Protein AF-A0A523VY17-F1 (afdb_monomer_lite)

pLDDT: mean 82.98, std 15.67, range [46.53, 98.56]

Structure (mmCIF, N/CA/C/O backbone):
data_AF-A0A523VY17-F1
#
_entry.id   AF-A0A523VY17-F1
#
loop_
_atom_site.group_PDB
_atom_site.id
_atom_site.type_symbol
_atom_site.label_atom_id
_atom_site.label_alt_id
_atom_site.label_comp_id
_atom_site.label_asym_id
_atom_site.label_entity_id
_atom_site.label_seq_id
_atom_site.pdbx_PDB_ins_code
_atom_site.Cartn_x
_atom_site.Cartn_y
_atom_site.Cartn_z
_atom_site.occupancy
_atom_site.B_iso_or_equiv
_atom_site.auth_seq_id
_atom_site.auth_comp_id
_atom_site.auth_asym_id
_atom_site.auth_atom_id
_atom_site.pdbx_PDB_model_num
ATOM 1 N N . MET A 1 1 ? 14.837 -5.534 -21.941 1.00 75.62 1 MET A N 1
ATOM 2 C CA . MET A 1 1 ? 15.294 -6.181 -20.689 1.00 75.62 1 MET A CA 1
ATOM 3 C C . MET A 1 1 ? 14.144 -6.030 -19.732 1.00 75.62 1 MET A C 1
ATOM 5 O O . MET A 1 1 ? 13.744 -4.901 -19.468 1.00 75.62 1 MET A O 1
ATOM 9 N N . ILE A 1 2 ? 13.601 -7.149 -19.264 1.00 81.69 2 ILE A N 1
ATOM 10 C CA . ILE A 1 2 ? 12.468 -7.122 -18.347 1.00 81.69 2 ILE A CA 1
ATOM 11 C C . ILE A 1 2 ? 12.985 -6.763 -16.959 1.00 81.69 2 ILE A C 1
ATOM 13 O O . ILE A 1 2 ? 13.920 -7.391 -16.462 1.00 81.69 2 ILE A O 1
ATOM 17 N N . THR A 1 3 ? 12.397 -5.736 -16.360 1.00 88.44 3 THR A N 1
ATOM 18 C CA . THR A 1 3 ? 12.684 -5.322 -14.990 1.00 88.44 3 THR A CA 1
ATOM 19 C C . THR A 1 3 ? 11.432 -5.536 -14.159 1.00 88.44 3 THR A C 1
ATOM 21 O O . THR A 1 3 ? 10.401 -4.919 -14.417 1.00 88.44 3 THR A O 1
ATOM 24 N N . SER A 1 4 ? 11.539 -6.401 -13.156 1.00 93.94 4 SER A N 1
ATOM 25 C CA . SER A 1 4 ? 10.504 -6.584 -12.144 1.00 93.94 4 SER A CA 1
ATOM 26 C C . SER A 1 4 ? 10.841 -5.764 -10.914 1.00 93.94 4 SER A C 1
ATOM 28 O O . SER A 1 4 ? 11.999 -5.730 -10.486 1.00 93.94 4 SER A O 1
ATOM 30 N N . LYS A 1 5 ? 9.830 -5.109 -10.356 1.00 96.31 5 LYS A N 1
ATOM 31 C CA . LYS A 1 5 ? 9.942 -4.359 -9.115 1.00 96.31 5 LYS A CA 1
ATOM 32 C C . LYS A 1 5 ? 8.781 -4.700 -8.199 1.00 96.31 5 LYS A C 1
ATOM 34 O O . LYS A 1 5 ? 7.674 -4.966 -8.672 1.00 96.31 5 LYS A O 1
ATOM 39 N N . VAL A 1 6 ? 9.059 -4.670 -6.903 1.00 97.56 6 VAL A N 1
ATOM 40 C CA . VAL A 1 6 ? 8.054 -4.813 -5.853 1.00 97.56 6 VAL A CA 1
ATOM 41 C C . VAL A 1 6 ? 8.147 -3.603 -4.935 1.00 97.56 6 VAL A C 1
ATOM 43 O O . VAL A 1 6 ? 9.245 -3.193 -4.561 1.00 97.56 6 VAL A O 1
ATOM 46 N N . GLY A 1 7 ? 7.005 -3.017 -4.598 1.00 98.12 7 GLY A N 1
ATOM 47 C CA . GLY A 1 7 ? 6.876 -1.985 -3.570 1.00 98.12 7 GLY A CA 1
ATOM 48 C C . GLY A 1 7 ? 6.061 -2.499 -2.389 1.00 98.12 7 GLY A C 1
ATOM 49 O O . GLY A 1 7 ? 5.251 -3.415 -2.539 1.00 98.12 7 GLY A O 1
ATOM 50 N N . LEU A 1 8 ? 6.280 -1.904 -1.221 1.00 98.25 8 LEU A N 1
ATOM 51 C CA . LEU A 1 8 ? 5.503 -2.166 -0.014 1.00 98.25 8 LEU A CA 1
ATOM 52 C C . LEU A 1 8 ? 4.931 -0.855 0.506 1.00 98.25 8 LEU A C 1
ATOM 54 O O . LEU A 1 8 ? 5.638 0.156 0.574 1.00 98.25 8 LEU A O 1
ATOM 58 N N . GLU A 1 9 ? 3.685 -0.915 0.943 1.00 97.56 9 GLU A N 1
ATOM 59 C CA . GLU A 1 9 ? 3.006 0.185 1.602 1.00 97.56 9 GLU A CA 1
ATOM 60 C C . GLU A 1 9 ? 2.180 -0.348 2.765 1.00 97.56 9 GLU A C 1
ATOM 62 O O . GLU A 1 9 ? 1.477 -1.340 2.617 1.00 97.56 9 GLU A O 1
ATOM 67 N N . ALA A 1 10 ? 2.276 0.287 3.930 1.00 97.44 10 ALA A N 1
ATOM 68 C CA . ALA A 1 10 ? 1.474 -0.078 5.090 1.00 97.44 10 ALA A CA 1
ATOM 69 C C . ALA A 1 10 ? 0.724 1.138 5.618 1.00 97.44 10 ALA A C 1
ATOM 71 O O . ALA A 1 10 ? 1.318 2.186 5.872 1.00 97.44 10 ALA A O 1
ATOM 72 N N . GLU A 1 11 ? -0.573 0.987 5.824 1.00 96.88 11 GLU A N 1
ATOM 73 C CA . GLU A 1 11 ? -1.396 2.006 6.454 1.00 96.88 11 GLU A CA 1
ATOM 74 C C . GLU A 1 11 ? -1.225 1.978 7.980 1.00 96.88 11 GLU A C 1
ATOM 76 O O . GLU A 1 11 ? -0.930 0.945 8.588 1.00 96.88 11 GLU A O 1
ATOM 81 N N . PHE A 1 12 ? -1.461 3.113 8.630 1.00 96.75 12 PHE A N 1
ATOM 82 C CA . PHE A 1 12 ? -1.495 3.206 10.084 1.00 96.75 12 PHE A CA 1
ATOM 83 C C . PHE A 1 12 ? -2.471 4.278 10.570 1.00 96.75 12 PHE A C 1
ATOM 85 O O . PHE A 1 12 ? -2.741 5.279 9.905 1.00 96.75 12 PHE A O 1
ATOM 92 N N . LEU A 1 13 ? -2.960 4.097 11.793 1.00 96.88 13 LEU A N 1
ATOM 93 C CA . LEU A 1 13 ? -3.649 5.129 12.558 1.00 96.88 13 LEU A CA 1
ATOM 94 C C . LEU A 1 13 ? -2.636 5.918 13.390 1.00 96.88 13 LEU A C 1
ATOM 96 O O . LEU A 1 13 ? -1.728 5.339 13.986 1.00 96.88 13 LEU A O 1
ATOM 100 N N . LEU A 1 14 ? -2.821 7.234 13.483 1.00 96.88 14 LEU A N 1
ATOM 101 C CA . LEU A 1 14 ? -2.027 8.079 14.372 1.00 96.88 14 LEU A CA 1
ATOM 102 C C . LEU A 1 14 ? -2.731 8.234 15.724 1.00 96.88 14 LEU A C 1
ATOM 104 O O . LEU A 1 14 ? -3.901 8.624 15.789 1.00 96.88 14 LEU A O 1
ATOM 108 N N . ILE A 1 15 ? -2.005 7.957 16.803 1.00 97.44 15 ILE A N 1
ATOM 109 C CA . ILE A 1 15 ? -2.476 8.077 18.183 1.00 97.44 15 ILE A CA 1
ATOM 110 C C . ILE A 1 15 ? -1.729 9.221 18.866 1.00 97.44 15 ILE A C 1
ATOM 112 O O . ILE A 1 15 ? -0.514 9.340 18.716 1.00 97.44 15 ILE A O 1
ATOM 116 N N . ASN A 1 16 ? -2.444 10.082 19.593 1.00 96.88 16 ASN A N 1
ATOM 117 C CA . ASN A 1 16 ? -1.831 11.167 20.358 1.00 96.88 16 ASN A CA 1
ATOM 118 C C . ASN A 1 16 ? -1.343 10.717 21.751 1.00 96.88 16 ASN A C 1
ATOM 120 O O . ASN A 1 16 ? -1.550 9.581 22.172 1.00 96.88 16 ASN A O 1
ATOM 124 N N . ASP A 1 17 ? -0.747 11.643 22.500 1.00 96.44 17 ASP A N 1
ATOM 125 C CA . ASP A 1 17 ? -0.242 11.433 23.866 1.00 96.44 17 ASP A CA 1
ATOM 126 C C . ASP A 1 17 ? -1.323 11.041 24.889 1.00 96.44 17 ASP A C 1
ATOM 128 O O . ASP A 1 17 ? -1.013 10.521 25.961 1.00 96.44 17 ASP A O 1
ATOM 132 N N . LYS A 1 18 ? -2.599 11.246 24.550 1.00 96.50 18 LYS A N 1
ATOM 133 C CA . LYS A 1 18 ? -3.768 10.855 25.349 1.00 96.50 18 LYS A CA 1
ATOM 134 C C . LYS A 1 18 ? -4.348 9.497 24.945 1.00 96.50 18 LYS A C 1
ATOM 136 O O . LYS A 1 18 ? -5.376 9.097 25.489 1.00 96.50 18 LYS A O 1
ATOM 141 N N . GLY A 1 19 ? -3.739 8.800 23.986 1.00 95.44 19 GLY A N 1
ATOM 142 C CA . GLY A 1 19 ? -4.269 7.544 23.453 1.00 95.44 19 GLY A CA 1
ATOM 143 C C . GLY A 1 19 ? -5.457 7.729 22.500 1.00 95.44 19 GLY A C 1
ATOM 144 O O . GLY A 1 19 ? -6.176 6.773 22.209 1.00 95.44 19 GLY A O 1
ATOM 145 N N . GLU A 1 20 ? -5.706 8.947 22.015 1.00 96.19 20 GLU A N 1
ATOM 146 C CA . GLU A 1 20 ? -6.806 9.240 21.100 1.00 96.19 20 GLU A CA 1
ATOM 147 C C . GLU A 1 20 ? -6.348 9.133 19.644 1.00 96.19 20 GLU A C 1
ATOM 149 O O . GLU A 1 20 ? -5.298 9.650 19.263 1.00 96.19 20 GLU A O 1
ATOM 154 N N . LYS A 1 21 ? -7.188 8.518 18.805 1.00 96.38 21 LYS A N 1
ATOM 155 C CA . LYS A 1 21 ? -7.013 8.513 17.348 1.00 96.38 21 LYS A CA 1
ATOM 156 C C . LYS A 1 21 ? -7.168 9.935 16.812 1.00 96.38 21 LYS A C 1
ATOM 158 O O . LYS A 1 21 ? -8.162 10.602 17.112 1.00 96.38 21 LYS A O 1
ATOM 163 N N . ILE A 1 22 ? -6.221 10.378 15.997 1.00 96.06 22 ILE A N 1
ATOM 164 C CA . ILE A 1 22 ? -6.226 11.697 15.361 1.00 96.06 22 ILE A CA 1
ATOM 165 C C . ILE A 1 22 ? -6.022 11.572 13.851 1.00 96.06 22 ILE A C 1
ATOM 167 O O . ILE A 1 22 ? -5.607 10.533 13.350 1.00 96.06 22 ILE A O 1
ATOM 171 N N . ILE A 1 23 ? -6.346 12.641 13.124 1.00 95.31 23 ILE A N 1
ATOM 172 C CA . ILE A 1 23 ? -6.088 12.735 11.683 1.00 95.31 23 ILE A CA 1
ATOM 173 C C . ILE A 1 23 ? -4.577 12.967 11.504 1.00 95.31 23 ILE A C 1
ATOM 175 O O . ILE A 1 23 ? -4.057 13.906 12.123 1.00 95.31 23 ILE A O 1
ATOM 179 N N . PRO A 1 24 ? -3.868 12.145 10.709 1.00 93.81 24 PRO A N 1
ATOM 180 C CA . PRO A 1 24 ? -2.480 12.404 10.343 1.00 93.81 24 PRO A CA 1
ATOM 181 C C . PRO A 1 24 ? -2.301 13.802 9.724 1.00 93.81 24 PRO A C 1
ATOM 183 O O . PRO A 1 24 ? -3.224 14.308 9.081 1.00 93.81 24 PRO A O 1
ATOM 186 N N . PRO A 1 25 ? -1.134 14.452 9.895 1.00 91.56 25 PRO A N 1
ATOM 187 C CA . PRO A 1 25 ? -0.852 15.732 9.249 1.00 91.56 25 PRO A CA 1
ATOM 188 C C . PRO A 1 25 ? -1.088 15.670 7.735 1.00 91.56 25 PRO A C 1
ATOM 190 O O . PRO A 1 25 ? -0.703 14.704 7.088 1.00 91.56 25 PRO A O 1
ATOM 193 N N . SER A 1 26 ? -1.660 16.724 7.149 1.00 88.44 26 SER A N 1
ATOM 194 C CA . SER A 1 26 ? -1.950 16.767 5.706 1.00 88.44 26 SER A CA 1
ATOM 195 C C . SER A 1 26 ? -0.708 16.739 4.813 1.00 88.44 26 SER A C 1
ATOM 197 O O . SER A 1 26 ? -0.824 16.478 3.623 1.00 88.44 26 SER A O 1
ATOM 199 N N . SER A 1 27 ? 0.466 17.030 5.379 1.00 89.06 27 SER A N 1
ATOM 200 C CA . SER A 1 27 ? 1.760 16.946 4.704 1.00 89.06 27 SER A CA 1
ATOM 201 C C . SER A 1 27 ? 2.326 15.526 4.638 1.00 89.06 27 SER A C 1
ATOM 203 O O . SER A 1 27 ? 3.398 15.342 4.072 1.00 89.06 27 SER A O 1
ATOM 205 N N . TRP A 1 28 ? 1.693 14.555 5.298 1.00 89.62 28 TRP A N 1
ATOM 206 C CA . TRP A 1 28 ? 2.088 13.151 5.231 1.00 89.62 28 TRP A CA 1
ATOM 207 C C . TRP A 1 28 ? 1.361 12.456 4.087 1.00 89.62 28 TRP A C 1
ATOM 209 O O . TRP A 1 28 ? 0.272 12.878 3.691 1.00 89.62 28 TRP A O 1
ATOM 219 N N . ASP A 1 29 ? 1.960 11.375 3.596 1.00 86.31 29 ASP A N 1
ATOM 220 C CA . ASP A 1 29 ? 1.303 10.483 2.651 1.00 86.31 29 ASP A CA 1
ATOM 221 C C . ASP A 1 29 ? 0.072 9.859 3.331 1.00 86.31 29 ASP A C 1
ATOM 223 O O . ASP A 1 29 ? 0.132 9.392 4.477 1.00 86.31 29 ASP A O 1
ATOM 227 N N . ARG A 1 30 ? -1.067 9.934 2.642 1.00 86.62 30 ARG A N 1
ATOM 228 C CA . ARG A 1 30 ? -2.369 9.425 3.075 1.00 86.62 30 ARG A CA 1
ATOM 229 C C . ARG A 1 30 ? -3.015 8.739 1.881 1.00 86.62 30 ARG A C 1
ATOM 231 O O . ARG A 1 30 ? -2.922 9.266 0.770 1.00 86.62 30 ARG A O 1
ATOM 238 N N . ASP A 1 31 ? -3.717 7.643 2.137 1.00 72.75 31 ASP A N 1
ATOM 239 C CA . ASP A 1 31 ? -4.577 7.029 1.124 1.00 72.75 31 ASP A CA 1
ATOM 240 C C . ASP A 1 31 ? -5.771 7.965 0.839 1.00 72.75 31 ASP A C 1
ATOM 242 O O . ASP A 1 31 ? -5.967 8.995 1.501 1.00 72.75 31 ASP A O 1
ATOM 246 N N . GLY A 1 32 ? -6.667 7.566 -0.063 1.00 75.31 32 GLY A N 1
ATOM 247 C CA .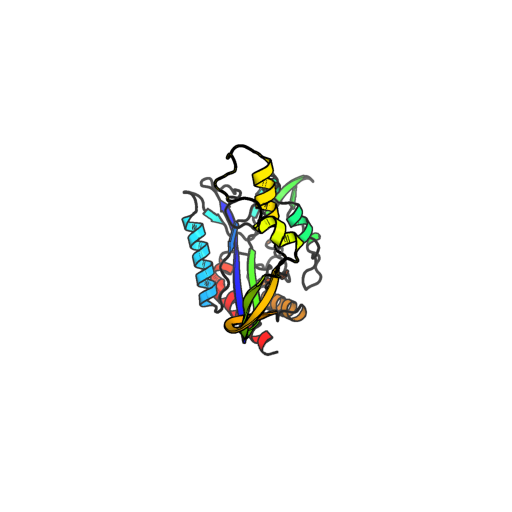 GLY A 1 32 ? -7.980 8.190 -0.265 1.00 75.31 32 GLY A CA 1
ATOM 248 C C . GLY A 1 32 ? -8.844 8.274 1.009 1.00 75.31 32 GLY A C 1
ATOM 249 O O . GLY A 1 32 ? -9.921 8.876 0.998 1.00 75.31 32 GLY A O 1
ATOM 250 N N . PHE A 1 33 ? -8.376 7.709 2.129 1.00 83.69 33 PHE A N 1
ATOM 251 C CA . PHE A 1 33 ? -8.987 7.793 3.443 1.00 83.69 33 PHE A CA 1
ATOM 252 C C . PHE A 1 33 ? -8.161 8.642 4.435 1.00 83.69 33 PHE A C 1
ATOM 254 O O . PHE A 1 33 ? -7.214 8.139 5.039 1.00 83.69 33 PHE A O 1
ATOM 261 N N . PRO A 1 34 ? -8.555 9.898 4.738 1.00 86.94 34 PRO A N 1
ATOM 262 C CA . PRO A 1 34 ? -7.700 10.835 5.477 1.00 86.94 34 PRO A CA 1
ATOM 263 C C . PRO A 1 34 ? -7.378 10.468 6.928 1.00 86.94 34 PRO A C 1
ATOM 265 O O . PRO A 1 34 ? -6.589 11.167 7.555 1.00 86.94 34 PRO A O 1
ATOM 268 N N . LEU A 1 35 ? -8.004 9.431 7.498 1.00 91.94 35 LEU A N 1
ATOM 269 C CA . LEU A 1 35 ? -7.656 8.931 8.835 1.00 91.94 35 LEU A CA 1
ATOM 270 C C . LEU A 1 35 ? -6.446 7.997 8.842 1.00 91.94 35 LEU A C 1
ATOM 272 O O . LEU A 1 35 ? -5.913 7.745 9.921 1.00 91.94 35 LEU A O 1
ATOM 276 N N . LEU A 1 36 ? -6.051 7.475 7.684 1.00 94.50 36 LEU A N 1
ATOM 277 C CA . LEU A 1 36 ? -4.935 6.554 7.551 1.00 94.50 36 LEU A CA 1
ATOM 278 C C . LEU A 1 36 ? -3.728 7.320 7.020 1.00 94.50 36 LEU A C 1
ATOM 280 O O . LEU A 1 36 ? -3.813 8.020 6.013 1.00 94.50 36 LEU A O 1
ATOM 284 N N . GLY A 1 37 ? -2.619 7.221 7.745 1.00 95.44 37 GLY A N 1
ATOM 285 C CA . GLY A 1 37 ? -1.311 7.576 7.211 1.00 95.44 37 GLY A CA 1
ATOM 286 C C . GLY A 1 37 ? -0.725 6.375 6.484 1.00 95.44 37 GLY A C 1
ATOM 287 O O . GLY A 1 37 ? -1.096 5.240 6.780 1.00 95.44 37 GLY A O 1
ATOM 288 N N . GLU A 1 38 ? 0.199 6.616 5.562 1.00 95.94 38 GLU A N 1
ATOM 289 C CA . GLU A 1 38 ? 0.859 5.563 4.790 1.00 95.94 38 GLU A CA 1
ATOM 290 C C . GLU A 1 38 ? 2.371 5.555 5.030 1.00 95.94 38 GLU A C 1
ATOM 292 O O . GLU A 1 38 ? 3.046 6.584 4.974 1.00 95.94 38 GLU A O 1
ATOM 297 N N . ILE A 1 39 ? 2.928 4.368 5.250 1.00 97.19 39 ILE A N 1
ATOM 298 C CA . ILE A 1 39 ? 4.357 4.096 5.113 1.00 97.19 39 ILE A CA 1
ATOM 299 C C . ILE A 1 39 ? 4.559 3.559 3.701 1.00 97.19 39 ILE A C 1
ATOM 301 O O . ILE A 1 39 ? 4.459 2.355 3.489 1.00 97.19 39 ILE A O 1
ATOM 305 N N . ARG A 1 40 ? 4.835 4.436 2.733 1.00 96.88 40 ARG A N 1
ATOM 306 C CA . ARG A 1 40 ? 5.069 4.043 1.335 1.00 96.88 40 ARG A CA 1
ATOM 307 C C . ARG A 1 40 ? 6.564 3.950 1.032 1.00 96.88 40 ARG A C 1
ATOM 309 O O . ARG A 1 40 ? 7.239 4.958 0.807 1.00 96.88 40 ARG A O 1
ATOM 316 N N . GLY A 1 41 ? 7.091 2.728 1.040 1.00 96.81 41 GLY A N 1
ATOM 317 C CA . GLY A 1 41 ? 8.460 2.464 0.610 1.00 96.81 41 GLY A CA 1
ATOM 318 C C . GLY A 1 41 ? 8.625 2.719 -0.888 1.00 96.81 41 GLY A C 1
ATOM 319 O O . GLY A 1 41 ? 7.688 2.563 -1.669 1.00 96.81 41 GLY A O 1
ATOM 320 N N . LYS A 1 42 ? 9.839 3.078 -1.314 1.00 96.44 42 LYS A N 1
ATOM 321 C CA . LYS A 1 42 ? 10.170 2.997 -2.741 1.00 96.44 42 LYS A CA 1
ATOM 322 C C . LYS A 1 42 ? 10.144 1.531 -3.191 1.00 96.44 42 LYS A C 1
ATOM 324 O O . LYS A 1 42 ? 10.280 0.606 -2.391 1.00 96.44 42 LYS A O 1
ATOM 329 N N . GLU A 1 43 ? 9.931 1.343 -4.485 1.00 96.75 43 GLU A N 1
ATOM 330 C CA . GLU A 1 43 ? 9.985 0.038 -5.135 1.00 96.75 43 GLU A CA 1
ATOM 331 C C . GLU A 1 43 ? 11.434 -0.464 -5.276 1.00 96.75 43 GLU A C 1
ATOM 333 O O . GLU A 1 43 ? 12.318 0.244 -5.771 1.00 96.75 43 GLU A O 1
ATOM 338 N N . GLY A 1 44 ? 11.672 -1.717 -4.888 1.00 97.25 44 GLY A N 1
ATOM 339 C CA . GLY A 1 44 ? 12.961 -2.388 -5.020 1.00 97.25 44 GLY A CA 1
ATOM 340 C C . GLY A 1 44 ? 12.980 -3.401 -6.164 1.00 97.25 44 GLY A C 1
ATOM 341 O O . GLY A 1 44 ? 11.944 -3.864 -6.639 1.00 97.25 44 GLY A O 1
ATOM 342 N N . LYS A 1 45 ? 14.181 -3.787 -6.607 1.00 96.81 45 LYS A N 1
ATOM 343 C CA . LYS A 1 45 ? 14.404 -4.848 -7.613 1.00 96.81 45 LYS A CA 1
ATOM 344 C C . LYS A 1 45 ? 14.733 -6.201 -6.986 1.00 96.81 45 LYS A C 1
ATOM 346 O O . LYS A 1 45 ? 14.840 -7.205 -7.684 1.00 96.81 45 LYS A O 1
ATOM 351 N N . THR A 1 46 ? 14.949 -6.217 -5.675 1.00 97.81 46 THR A N 1
ATOM 352 C CA . THR A 1 46 ? 15.237 -7.415 -4.885 1.00 97.81 46 THR A CA 1
ATOM 353 C C . THR A 1 46 ? 14.447 -7.381 -3.582 1.00 97.81 46 THR A C 1
ATOM 355 O O . THR A 1 46 ? 14.005 -6.316 -3.143 1.00 97.81 46 THR A O 1
ATOM 358 N N . VAL A 1 47 ? 14.309 -8.541 -2.933 1.00 98.25 47 VAL A N 1
ATOM 359 C CA . VAL A 1 47 ? 13.661 -8.662 -1.616 1.00 98.25 47 VAL A CA 1
ATOM 360 C C . VAL A 1 47 ? 14.311 -7.717 -0.603 1.00 98.25 47 VAL A C 1
ATOM 362 O O . VAL A 1 47 ? 13.629 -6.899 0.007 1.00 98.25 47 VAL A O 1
ATOM 365 N N . THR A 1 48 ? 15.639 -7.773 -0.481 1.00 98.38 48 THR A N 1
ATOM 366 C CA . THR A 1 48 ? 16.403 -6.948 0.463 1.00 98.38 48 THR A CA 1
ATOM 367 C C . THR A 1 48 ? 16.240 -5.456 0.192 1.00 98.38 48 THR A C 1
ATOM 369 O O . THR A 1 48 ? 15.988 -4.696 1.122 1.00 98.38 48 THR A O 1
ATOM 372 N N . GLU A 1 49 ? 16.355 -5.029 -1.069 1.00 98.38 49 GLU A N 1
ATOM 373 C CA . GLU A 1 49 ? 16.199 -3.618 -1.442 1.00 98.38 49 GLU A CA 1
ATOM 374 C C . GLU A 1 49 ? 14.807 -3.092 -1.074 1.00 98.38 49 GLU A C 1
ATOM 376 O O . GLU A 1 49 ? 14.699 -2.037 -0.455 1.00 98.38 49 GLU A O 1
ATOM 381 N N . THR A 1 50 ? 13.761 -3.859 -1.388 1.00 98.44 50 THR A N 1
ATOM 382 C CA . THR A 1 50 ? 12.364 -3.493 -1.110 1.00 98.44 50 THR A CA 1
ATOM 383 C C . THR A 1 50 ? 12.123 -3.314 0.391 1.00 98.44 50 THR A C 1
ATOM 385 O O . THR A 1 50 ? 11.565 -2.308 0.824 1.00 98.44 50 THR A O 1
ATOM 388 N N . ILE A 1 51 ? 12.609 -4.253 1.212 1.00 98.44 51 ILE A N 1
ATOM 389 C CA . ILE A 1 51 ? 12.452 -4.194 2.672 1.00 98.44 51 ILE A CA 1
ATOM 390 C C . ILE A 1 51 ? 13.232 -3.020 3.263 1.00 98.44 51 ILE A C 1
ATOM 392 O O . ILE A 1 51 ? 12.701 -2.309 4.111 1.00 98.44 51 ILE A O 1
ATOM 396 N N . ILE A 1 52 ? 14.474 -2.789 2.821 1.00 98.44 52 ILE A N 1
ATOM 397 C CA . ILE A 1 52 ? 15.279 -1.654 3.300 1.00 98.44 52 ILE A CA 1
ATOM 398 C C . ILE A 1 52 ? 14.582 -0.333 2.970 1.00 98.44 52 ILE A C 1
ATOM 400 O O . ILE A 1 52 ? 14.498 0.536 3.833 1.00 98.44 52 ILE A O 1
ATOM 404 N N . GLN A 1 53 ? 14.060 -0.178 1.751 1.00 98.31 53 GLN A N 1
ATOM 405 C CA . GLN A 1 53 ? 13.365 1.043 1.338 1.00 98.31 53 GLN A CA 1
ATOM 406 C C . GLN A 1 53 ? 12.078 1.274 2.138 1.00 98.31 53 GLN A C 1
ATOM 408 O O . GLN A 1 53 ? 11.806 2.405 2.538 1.00 98.31 53 GLN A O 1
ATOM 413 N N . PHE A 1 54 ? 11.324 0.212 2.427 1.00 98.31 54 PHE A N 1
ATOM 414 C CA . PHE A 1 54 ? 10.157 0.279 3.301 1.00 98.31 54 PHE A CA 1
ATOM 415 C C . PHE A 1 54 ? 10.532 0.673 4.739 1.00 98.31 54 PHE A C 1
ATOM 417 O O . PHE A 1 54 ? 9.978 1.624 5.288 1.00 98.31 54 PHE A O 1
ATOM 424 N N . LYS A 1 55 ? 11.528 0.004 5.335 1.00 98.12 55 LYS A N 1
ATOM 425 C CA . LYS A 1 55 ? 11.990 0.285 6.704 1.00 98.12 55 LYS A CA 1
ATOM 426 C C . LYS A 1 55 ? 12.617 1.668 6.851 1.00 98.12 55 LYS A C 1
ATOM 428 O O . LYS A 1 55 ? 12.443 2.302 7.886 1.00 98.12 55 LYS A O 1
ATOM 433 N N . ALA A 1 56 ? 13.288 2.171 5.818 1.00 97.94 56 ALA A N 1
ATOM 434 C CA . ALA A 1 56 ? 13.783 3.542 5.801 1.00 97.94 56 ALA A CA 1
ATOM 435 C C . ALA A 1 56 ? 12.632 4.557 5.891 1.00 97.94 56 ALA A C 1
ATOM 437 O O . ALA A 1 56 ? 12.724 5.507 6.664 1.00 97.94 56 ALA A O 1
ATOM 438 N N . LYS A 1 57 ? 11.528 4.332 5.162 1.00 97.44 57 LYS A N 1
ATOM 439 C CA . LYS A 1 57 ? 10.349 5.206 5.238 1.00 97.44 57 LYS A CA 1
ATOM 440 C C . LYS A 1 57 ? 9.624 5.093 6.580 1.00 97.44 57 LYS A C 1
ATOM 442 O O . LYS A 1 57 ? 9.189 6.105 7.120 1.00 97.44 57 LYS A O 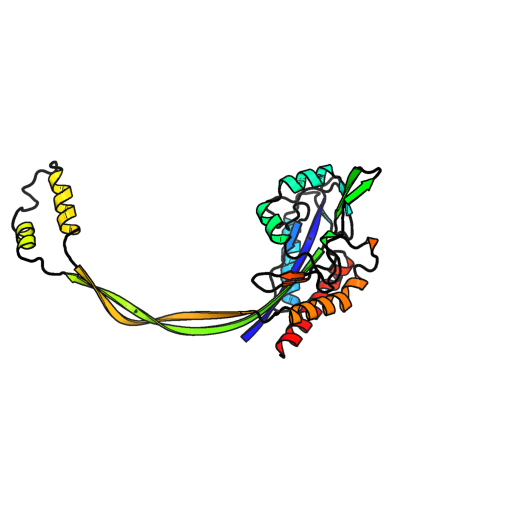1
ATOM 447 N N . GLU A 1 58 ? 9.520 3.885 7.136 1.00 96.62 58 GLU A N 1
ATOM 448 C CA . GLU A 1 58 ? 8.979 3.672 8.487 1.00 96.62 58 GLU A CA 1
ATOM 449 C C . GLU A 1 58 ? 9.769 4.485 9.520 1.00 96.62 58 GLU A C 1
ATOM 451 O O . GLU A 1 58 ? 9.178 5.225 10.306 1.00 96.62 58 GLU A O 1
ATOM 456 N N . MET A 1 59 ? 11.103 4.419 9.466 1.00 96.62 59 MET A N 1
ATOM 457 C CA . MET A 1 59 ? 11.974 5.193 10.351 1.00 96.62 59 MET A CA 1
ATOM 458 C C . MET A 1 59 ? 11.825 6.702 10.156 1.00 96.62 59 MET A C 1
ATOM 460 O O . MET A 1 59 ? 11.703 7.419 11.143 1.00 96.62 59 MET A O 1
ATOM 464 N N . GLU A 1 60 ? 11.760 7.181 8.912 1.00 95.69 60 GLU A N 1
ATOM 465 C CA . GLU A 1 60 ? 11.516 8.598 8.605 1.00 95.69 60 GLU A CA 1
ATOM 466 C C . GLU A 1 60 ? 10.208 9.094 9.243 1.00 95.69 60 GLU A C 1
ATOM 468 O O . GLU A 1 60 ? 10.160 10.178 9.825 1.00 95.69 60 GLU A O 1
ATOM 473 N N . ILE A 1 61 ? 9.134 8.304 9.167 1.00 94.69 61 ILE A N 1
ATOM 474 C CA . ILE A 1 61 ? 7.849 8.652 9.784 1.00 94.69 61 ILE A CA 1
ATOM 475 C C . ILE A 1 61 ? 7.974 8.672 11.308 1.00 94.69 61 ILE A C 1
ATOM 477 O O . ILE A 1 61 ? 7.517 9.626 11.937 1.00 94.69 61 ILE A O 1
ATOM 481 N N . VAL A 1 62 ? 8.621 7.661 11.897 1.00 94.56 62 VAL A N 1
ATOM 482 C CA . VAL A 1 62 ? 8.831 7.565 13.349 1.00 94.56 62 VAL A CA 1
ATOM 483 C C . VAL A 1 62 ? 9.658 8.738 13.882 1.00 94.56 62 VAL A C 1
ATOM 485 O O . VAL A 1 62 ? 9.302 9.309 14.911 1.00 94.56 62 VAL A O 1
ATOM 488 N N . GLU A 1 63 ? 10.711 9.151 13.179 1.00 93.75 63 GLU A N 1
ATOM 489 C CA . GLU A 1 63 ? 11.545 10.305 13.546 1.00 93.75 63 GLU A CA 1
ATOM 490 C C . GLU A 1 63 ? 10.781 11.634 13.465 1.00 93.75 63 GLU A C 1
ATOM 492 O O . GLU A 1 63 ? 11.034 12.551 14.247 1.00 93.75 63 GLU A O 1
ATOM 497 N N . ASN A 1 64 ? 9.807 11.726 12.558 1.00 92.81 64 ASN A N 1
ATOM 498 C CA . ASN A 1 64 ? 8.955 12.902 12.389 1.00 92.81 64 ASN A CA 1
ATOM 499 C C . ASN A 1 64 ? 7.717 12.912 13.306 1.00 92.81 64 ASN A C 1
ATOM 501 O O . ASN A 1 64 ? 6.941 13.878 13.284 1.00 92.81 64 ASN A O 1
ATOM 505 N N . LEU A 1 65 ? 7.498 11.872 14.121 1.00 94.38 65 LEU A N 1
ATOM 506 C CA . LEU A 1 65 ? 6.416 11.868 15.104 1.00 94.38 65 LEU A CA 1
ATOM 507 C C . LEU A 1 65 ? 6.651 12.956 16.156 1.00 94.38 65 LEU A C 1
ATOM 509 O O . LEU A 1 65 ? 7.725 13.093 16.742 1.00 94.38 65 LEU A O 1
ATOM 513 N N . ARG A 1 66 ? 5.599 13.722 16.464 1.00 90.38 66 ARG A N 1
ATOM 514 C CA . ARG A 1 66 ? 5.643 14.639 17.610 1.00 90.38 66 ARG A CA 1
ATOM 515 C C . ARG A 1 66 ? 5.748 13.834 18.903 1.00 90.38 66 ARG A C 1
ATOM 517 O O . ARG A 1 66 ? 5.207 12.735 19.008 1.00 90.38 66 ARG A O 1
ATOM 524 N N . LYS A 1 67 ? 6.388 14.418 19.919 1.00 92.19 67 LYS A N 1
ATOM 525 C CA . LYS A 1 67 ? 6.534 13.795 21.240 1.00 92.19 67 LYS A CA 1
ATOM 526 C C . LYS A 1 67 ? 5.177 13.315 21.774 1.00 92.19 67 LYS A C 1
ATOM 528 O O . LYS A 1 67 ? 4.244 14.104 21.873 1.00 92.19 67 LYS A O 1
ATOM 533 N N . GLY A 1 68 ? 5.108 12.035 22.137 1.00 91.38 68 GLY A N 1
ATOM 534 C CA . GLY A 1 68 ? 3.906 11.389 22.671 1.00 91.38 68 GLY A CA 1
ATOM 535 C C . GLY A 1 68 ? 2.957 10.820 21.614 1.00 91.38 68 GLY A C 1
ATOM 536 O O . GLY A 1 68 ? 2.027 10.113 21.982 1.00 91.38 68 GLY A O 1
ATOM 537 N N . HIS A 1 69 ? 3.186 11.068 20.322 1.00 96.19 69 HIS A N 1
ATOM 538 C CA . HIS A 1 69 ? 2.430 10.405 19.264 1.00 96.19 69 HIS A CA 1
ATOM 539 C C . HIS A 1 69 ? 2.998 9.020 18.945 1.00 96.19 69 HIS A C 1
ATOM 541 O O . HIS A 1 69 ? 4.209 8.807 19.017 1.00 96.19 69 HIS A O 1
ATOM 547 N N . THR A 1 70 ? 2.128 8.092 18.549 1.00 96.69 70 THR A N 1
ATOM 548 C CA . THR A 1 70 ? 2.501 6.732 18.140 1.00 96.69 70 THR A CA 1
ATOM 549 C C . THR A 1 70 ? 1.713 6.284 16.912 1.00 96.69 70 THR A C 1
ATOM 551 O O . THR A 1 70 ? 0.625 6.792 16.630 1.00 96.69 70 THR A O 1
ATOM 554 N N . ILE A 1 71 ? 2.281 5.336 16.165 1.00 96.44 71 ILE A N 1
ATOM 555 C CA . ILE A 1 71 ? 1.603 4.657 15.058 1.00 96.44 71 ILE A CA 1
ATOM 556 C C . ILE A 1 71 ? 0.897 3.401 15.571 1.00 96.44 71 ILE A C 1
ATOM 558 O O . ILE A 1 71 ? 1.434 2.673 16.406 1.00 96.44 71 ILE A O 1
ATOM 562 N N . LEU A 1 72 ? -0.304 3.147 15.061 1.00 96.12 72 LEU A N 1
ATOM 563 C CA . LEU A 1 72 ? -1.084 1.950 15.346 1.00 96.12 72 LEU A CA 1
ATOM 564 C C . LEU A 1 72 ? -1.431 1.234 14.037 1.00 96.12 72 LEU A C 1
ATOM 566 O O . LEU A 1 72 ? -2.187 1.736 13.208 1.00 96.12 72 LEU A O 1
ATOM 570 N N . MET A 1 73 ? -0.882 0.034 13.893 1.00 95.19 73 MET A N 1
ATOM 571 C CA . MET A 1 73 ? -1.148 -0.928 12.827 1.00 95.19 73 MET A CA 1
ATOM 572 C C . MET A 1 73 ? -2.175 -1.937 13.339 1.00 95.19 73 MET A C 1
ATOM 574 O O . MET A 1 73 ? -1.822 -2.842 14.096 1.00 95.19 73 MET A O 1
ATOM 578 N N . ALA A 1 74 ? -3.454 -1.717 13.032 1.00 89.81 74 ALA A N 1
ATOM 579 C CA . ALA A 1 74 ? -4.544 -2.472 13.638 1.00 89.81 74 ALA A CA 1
ATOM 580 C C . ALA A 1 74 ? -5.335 -3.303 12.628 1.00 89.81 74 ALA A C 1
ATOM 582 O O . ALA A 1 74 ? -5.649 -2.828 11.537 1.00 89.81 74 ALA A O 1
ATOM 583 N N . ASP A 1 75 ? -5.725 -4.504 13.062 1.00 87.75 75 ASP A N 1
ATOM 584 C CA . ASP A 1 75 ? -6.601 -5.408 12.314 1.00 87.75 75 ASP A CA 1
ATOM 585 C C . ASP A 1 75 ? -7.958 -4.766 12.051 1.00 87.75 75 ASP A C 1
ATOM 587 O O . ASP A 1 75 ? -8.331 -4.526 10.910 1.00 87.75 75 ASP A O 1
ATOM 591 N N . VAL A 1 76 ? -8.689 -4.444 13.119 1.00 90.81 76 VAL A N 1
ATOM 592 C CA . VAL A 1 76 ? -9.971 -3.747 13.050 1.00 90.81 76 VAL A CA 1
ATOM 593 C C . VAL A 1 76 ? -10.111 -2.842 14.264 1.00 90.81 76 VAL A C 1
ATOM 595 O O . VAL A 1 76 ? -10.058 -3.280 15.409 1.00 90.81 76 VAL A O 1
ATOM 598 N N . GLU A 1 77 ? -10.371 -1.569 14.012 1.00 92.50 77 GLU A N 1
ATOM 599 C CA . GLU A 1 77 ? -10.547 -0.534 15.015 1.00 92.50 77 GLU A CA 1
ATOM 600 C C . GLU A 1 77 ? -11.874 0.177 14.843 1.00 92.50 77 GLU A C 1
ATOM 602 O O . GLU A 1 77 ? -12.296 0.504 13.736 1.00 92.50 77 GLU A O 1
ATOM 607 N N . GLN A 1 78 ? -12.523 0.495 15.960 1.00 93.50 78 GLN A N 1
ATOM 608 C CA . GLN A 1 78 ? -13.690 1.363 15.924 1.00 93.50 78 GLN A CA 1
ATOM 609 C C . GLN A 1 78 ? -13.258 2.831 16.011 1.00 93.50 78 GLN A C 1
ATOM 611 O O . GLN A 1 78 ? -12.558 3.253 16.941 1.00 93.50 78 GLN A O 1
ATOM 616 N N . VAL A 1 79 ? -13.734 3.633 15.060 1.00 93.75 79 VAL A N 1
ATOM 617 C CA . VAL A 1 79 ? -13.556 5.086 15.026 1.00 93.75 79 VAL A CA 1
ATOM 618 C C . VAL A 1 79 ? -14.888 5.775 15.288 1.00 93.75 79 VAL A C 1
ATOM 620 O O . VAL A 1 79 ? -15.909 5.458 14.678 1.00 93.75 79 VAL A O 1
ATOM 623 N N . LYS A 1 80 ? -14.882 6.753 16.201 1.00 95.12 80 LYS A N 1
ATOM 624 C CA . LYS A 1 80 ? -16.066 7.558 16.534 1.00 95.12 80 LYS A CA 1
ATOM 625 C C . LYS A 1 80 ? -16.540 8.350 15.313 1.00 95.12 80 LYS A C 1
ATOM 627 O O . LYS A 1 80 ? -15.734 8.979 14.627 1.00 95.12 80 LYS A O 1
ATOM 632 N N . LEU A 1 81 ? -17.860 8.427 15.114 1.00 93.81 81 LEU A N 1
ATOM 633 C CA . LEU A 1 81 ? -18.466 9.152 13.989 1.00 93.81 81 LEU A CA 1
ATOM 634 C C . LEU A 1 81 ? -18.006 10.616 13.881 1.00 93.81 81 LEU A C 1
ATOM 636 O O . LEU A 1 81 ? -17.849 11.124 12.777 1.00 93.81 81 LEU A O 1
ATOM 640 N N . ALA A 1 82 ? -17.783 11.298 15.008 1.00 95.50 82 ALA A N 1
ATOM 641 C CA . ALA A 1 82 ? -17.331 12.691 15.011 1.00 95.50 82 ALA A CA 1
ATOM 642 C C . ALA A 1 82 ? -15.960 12.867 14.333 1.00 95.50 82 ALA A C 1
ATOM 644 O O . ALA A 1 82 ? -15.788 13.779 13.526 1.00 95.50 82 ALA A O 1
ATOM 645 N N . LEU A 1 83 ? -15.013 11.968 14.619 1.00 94.75 83 LEU A N 1
ATOM 646 C CA . LEU A 1 83 ? -13.685 11.984 14.010 1.00 94.75 83 LEU A CA 1
ATOM 647 C C . LEU A 1 83 ? -13.761 11.609 12.527 1.00 94.75 83 LEU A C 1
ATOM 649 O O . LEU A 1 83 ? -13.188 12.300 11.692 1.00 94.75 83 LEU A O 1
ATOM 653 N N . TYR A 1 84 ? -14.547 10.582 12.196 1.00 92.44 84 TYR A N 1
ATOM 654 C CA . TYR A 1 84 ? -14.780 10.176 10.810 1.00 92.44 84 TYR A CA 1
ATOM 655 C C . TYR A 1 84 ? -15.368 11.311 9.956 1.00 92.44 84 TYR A C 1
ATOM 657 O O . TYR A 1 84 ? -14.845 11.637 8.894 1.00 92.44 84 TYR A O 1
ATOM 665 N N . LYS A 1 85 ? -16.406 11.994 10.456 1.00 92.62 85 LYS A N 1
ATOM 666 C CA . LYS A 1 85 ? -16.996 13.162 9.783 1.00 92.62 85 LYS A CA 1
ATOM 667 C C . LYS A 1 85 ? -16.005 14.309 9.618 1.00 92.62 85 LYS A C 1
ATOM 669 O O . LYS A 1 85 ? -16.112 15.043 8.643 1.00 92.62 85 LYS A O 1
ATOM 674 N N . LYS A 1 86 ? -15.089 14.500 10.574 1.00 94.19 86 LYS A N 1
ATOM 675 C CA . LYS A 1 86 ? -14.040 15.519 10.472 1.00 94.19 86 LYS A CA 1
ATOM 676 C C . LYS A 1 86 ? -13.067 15.173 9.345 1.00 94.19 86 LYS A C 1
ATOM 678 O O . LYS A 1 86 ? -12.837 16.023 8.499 1.00 94.19 86 LYS A O 1
ATOM 683 N N . ALA A 1 87 ? -12.583 13.935 9.298 1.00 91.00 87 ALA A N 1
ATOM 684 C CA . ALA A 1 87 ? -11.659 13.475 8.265 1.00 91.00 87 ALA A CA 1
ATOM 685 C C . ALA A 1 87 ? -12.266 13.514 6.858 1.00 91.00 87 ALA A C 1
ATOM 687 O O . ALA A 1 87 ? -11.628 14.001 5.935 1.00 91.00 87 ALA A O 1
ATOM 688 N N . ASN A 1 88 ? -13.531 13.116 6.695 1.00 88.06 88 ASN A N 1
ATOM 689 C CA . ASN A 1 88 ? -14.210 13.172 5.395 1.00 88.06 88 ASN A CA 1
ATOM 690 C C . ASN A 1 88 ? -14.336 14.587 4.806 1.00 88.06 88 ASN A C 1
ATOM 692 O O . ASN A 1 88 ? -14.560 14.722 3.608 1.00 88.06 88 ASN A O 1
ATOM 696 N N . LYS A 1 89 ? -14.221 15.645 5.620 1.00 90.25 89 LYS A N 1
ATOM 697 C CA . LYS A 1 89 ? -14.194 17.026 5.110 1.00 90.25 89 LYS A CA 1
ATOM 698 C C . LYS A 1 89 ? -12.870 17.383 4.432 1.00 90.25 89 LYS A C 1
ATOM 700 O O . LYS A 1 89 ? -12.822 18.393 3.745 1.00 90.25 89 LYS A O 1
ATOM 705 N N . GLU A 1 90 ? -11.823 16.590 4.647 1.00 87.19 90 GLU A N 1
ATOM 706 C CA . GLU A 1 90 ? -10.510 16.759 4.019 1.00 87.19 90 GLU A CA 1
ATOM 707 C C . GLU A 1 90 ? -10.367 15.941 2.726 1.00 87.19 90 GLU A C 1
ATOM 709 O O . GLU A 1 90 ? -9.355 16.070 2.045 1.00 87.19 90 GLU A O 1
ATOM 714 N N . ILE A 1 91 ? -11.359 15.105 2.386 1.00 82.56 91 ILE A N 1
ATOM 715 C CA . ILE A 1 91 ? -11.368 14.325 1.142 1.00 82.56 91 ILE A CA 1
ATOM 716 C C . ILE A 1 91 ? -11.632 15.256 -0.037 1.00 82.56 91 ILE A C 1
ATOM 718 O O . ILE A 1 91 ? -12.610 16.009 -0.033 1.00 82.56 91 ILE A O 1
ATOM 722 N N . ASN A 1 92 ? -10.806 15.139 -1.075 1.00 77.50 92 ASN A N 1
ATOM 723 C CA . ASN A 1 92 ? -11.142 15.661 -2.389 1.00 77.50 92 ASN A CA 1
ATOM 724 C C . ASN A 1 92 ? -12.169 14.730 -3.056 1.00 77.50 92 ASN A C 1
ATOM 726 O O . ASN A 1 92 ? -11.868 13.586 -3.391 1.00 77.50 92 ASN A O 1
ATOM 730 N N . TRP A 1 93 ? -13.409 15.197 -3.200 1.00 74.50 93 TRP A N 1
ATOM 731 C CA . TRP A 1 93 ? -14.514 14.370 -3.698 1.00 74.50 93 TRP A CA 1
ATOM 732 C C . TRP A 1 93 ? -14.398 14.026 -5.185 1.00 74.50 93 TRP A C 1
ATOM 734 O O . TRP A 1 93 ? -14.966 13.022 -5.609 1.00 74.50 93 TRP A O 1
ATOM 744 N N . GLU A 1 94 ? -13.654 14.814 -5.962 1.00 72.19 94 GLU A N 1
ATOM 745 C CA . GLU A 1 94 ? -13.406 14.527 -7.379 1.00 72.19 94 GLU A CA 1
ATOM 746 C C . GLU A 1 94 ? -12.558 13.259 -7.543 1.00 72.19 94 GLU A C 1
ATOM 748 O O . GLU A 1 94 ? -12.932 12.367 -8.303 1.00 72.19 94 GLU A O 1
ATOM 753 N N . ASP A 1 95 ? -11.495 13.126 -6.743 1.00 68.06 95 ASP A N 1
ATOM 754 C CA . ASP A 1 95 ? -10.608 11.956 -6.754 1.00 68.06 95 ASP A CA 1
ATOM 755 C C . ASP A 1 95 ? -11.340 10.688 -6.294 1.00 68.06 95 ASP A C 1
ATOM 757 O O . ASP A 1 95 ? -11.142 9.604 -6.840 1.00 68.06 95 ASP A O 1
ATOM 761 N N . LYS A 1 96 ? -12.240 10.829 -5.314 1.00 69.31 96 LYS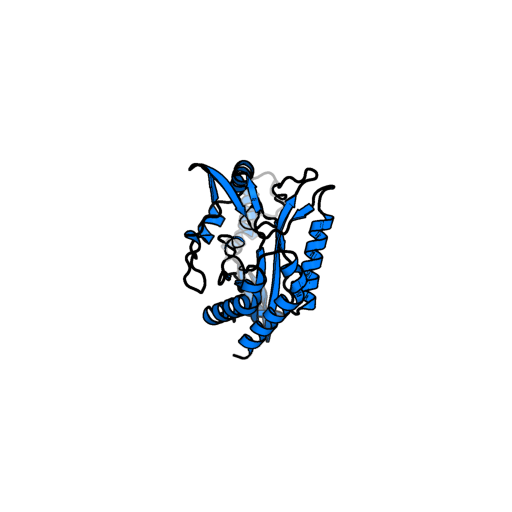 A N 1
ATOM 762 C CA . LYS A 1 96 ? -13.009 9.705 -4.776 1.00 69.31 96 LYS A CA 1
ATOM 763 C C . LYS A 1 96 ? -13.989 9.119 -5.796 1.00 69.31 96 LYS A C 1
ATOM 765 O O . LYS A 1 96 ? -14.096 7.902 -5.904 1.00 69.31 96 LYS A O 1
ATOM 770 N N . ASN A 1 97 ? -14.699 9.966 -6.539 1.00 66.56 97 ASN A N 1
ATOM 771 C CA . ASN A 1 97 ? -15.714 9.503 -7.489 1.00 66.56 97 ASN A CA 1
ATOM 772 C C . ASN A 1 97 ? -15.100 8.728 -8.669 1.00 66.56 97 ASN A C 1
ATOM 774 O O . ASN A 1 97 ? -15.743 7.827 -9.194 1.00 66.56 97 ASN A O 1
ATOM 778 N N . ALA A 1 98 ? -13.856 9.031 -9.054 1.00 62.66 98 ALA A N 1
ATOM 779 C CA . ALA A 1 98 ? -13.148 8.306 -10.111 1.00 62.66 98 ALA A CA 1
ATOM 780 C C . ALA A 1 98 ? -12.726 6.878 -9.702 1.00 62.66 98 ALA A C 1
ATOM 782 O O . ALA A 1 98 ? -12.520 6.031 -10.566 1.00 62.66 98 ALA A O 1
ATOM 783 N N . GLN A 1 99 ? -12.604 6.597 -8.399 1.00 62.84 99 GLN A N 1
ATOM 784 C CA . GLN A 1 99 ? -12.179 5.291 -7.878 1.00 62.84 99 GLN A CA 1
ATOM 785 C C . GLN A 1 99 ? -13.336 4.292 -7.697 1.00 62.84 99 GLN A C 1
ATOM 787 O O . GLN A 1 99 ? -13.095 3.097 -7.549 1.00 62.84 99 GLN A O 1
ATOM 792 N N . GLU A 1 100 ? -14.594 4.745 -7.706 1.00 60.81 100 GLU A N 1
ATOM 793 C CA . GLU A 1 100 ? -15.763 3.889 -7.441 1.00 60.81 100 GLU A CA 1
ATOM 794 C C . GLU A 1 100 ? -16.237 3.074 -8.667 1.00 60.81 100 GLU A C 1
ATOM 796 O O . GLU A 1 100 ? -17.162 2.282 -8.529 1.00 60.81 100 GLU A O 1
ATOM 801 N N . GLU A 1 101 ? -15.624 3.196 -9.853 1.00 55.47 101 GLU A N 1
ATOM 802 C CA . GLU A 1 101 ? -16.086 2.489 -11.068 1.00 55.47 101 GLU A CA 1
ATOM 803 C C . GLU A 1 101 ? -15.643 1.006 -11.174 1.00 55.47 101 GLU A C 1
ATOM 805 O O . GLU A 1 101 ? -16.233 0.250 -11.948 1.00 55.47 101 GLU A O 1
ATOM 810 N N . GLU A 1 102 ? -14.699 0.523 -10.351 1.00 55.75 102 GLU A N 1
ATOM 811 C CA . GLU A 1 102 ? -14.255 -0.889 -10.326 1.00 55.75 102 GLU A CA 1
ATOM 812 C C . GLU A 1 102 ? -14.534 -1.567 -8.967 1.00 55.75 102 GLU A C 1
ATOM 814 O O . GLU A 1 102 ? -13.665 -1.722 -8.115 1.00 55.75 102 GLU A O 1
ATOM 819 N N . ILE A 1 103 ? -15.785 -1.986 -8.744 1.00 63.59 103 ILE A N 1
ATOM 820 C CA . ILE A 1 103 ? -16.271 -2.454 -7.425 1.00 63.59 103 ILE A CA 1
ATOM 821 C C . ILE A 1 103 ? -16.118 -3.981 -7.220 1.00 63.59 103 ILE A C 1
ATOM 823 O O . ILE A 1 103 ? -16.307 -4.496 -6.118 1.00 63.59 103 ILE A O 1
ATOM 827 N N . LYS A 1 104 ? -15.780 -4.755 -8.260 1.00 72.50 104 LYS A N 1
ATOM 828 C CA . LYS A 1 104 ? -15.703 -6.225 -8.154 1.00 72.50 104 LYS A CA 1
ATOM 829 C C . LYS A 1 104 ? -14.269 -6.722 -8.016 1.00 72.50 104 LYS A C 1
ATOM 831 O O . LYS A 1 104 ? -13.413 -6.367 -8.819 1.00 72.50 104 LYS A O 1
ATOM 836 N N . ASN A 1 105 ? -14.035 -7.595 -7.036 1.00 80.94 105 ASN A N 1
ATOM 837 C CA . ASN A 1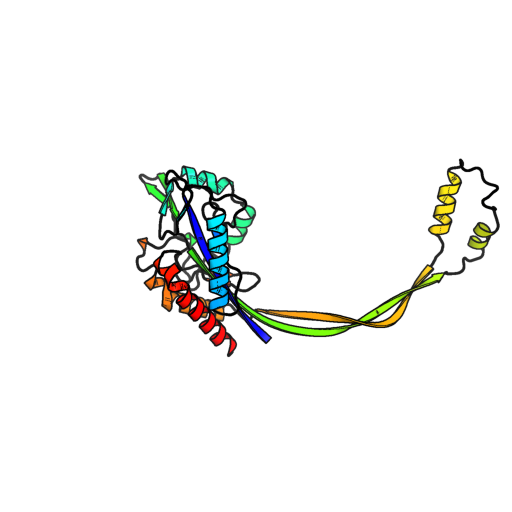 105 ? -12.759 -8.301 -6.880 1.00 80.94 105 ASN A CA 1
ATOM 838 C C . ASN A 1 105 ? -12.597 -9.420 -7.940 1.00 80.94 105 ASN A C 1
ATOM 840 O O . ASN A 1 105 ? -13.532 -9.715 -8.693 1.00 80.94 105 ASN A O 1
ATOM 844 N N . ILE A 1 106 ? -11.443 -10.101 -7.977 1.00 84.88 106 ILE A N 1
ATOM 845 C CA . ILE A 1 106 ? -11.193 -11.185 -8.959 1.00 84.88 106 ILE A CA 1
ATOM 846 C C . ILE A 1 106 ? -12.138 -12.393 -8.819 1.00 84.88 106 ILE A C 1
ATOM 848 O O . ILE A 1 106 ? -12.233 -13.213 -9.728 1.00 84.88 106 ILE A O 1
ATOM 852 N N . TYR A 1 107 ? -12.852 -12.508 -7.697 1.00 86.69 107 TYR A N 1
ATOM 853 C CA . TYR A 1 107 ? -13.822 -13.572 -7.429 1.00 86.69 107 TYR A CA 1
ATOM 854 C C . TYR A 1 107 ? -15.267 -13.155 -7.746 1.00 86.69 107 TYR A C 1
ATOM 856 O O . TYR A 1 107 ? -16.200 -13.917 -7.498 1.00 86.69 107 TYR A O 1
ATOM 864 N N . GLY A 1 108 ? -15.468 -11.953 -8.297 1.00 81.12 108 GLY A N 1
ATOM 865 C CA . GLY A 1 108 ? -16.786 -11.417 -8.628 1.00 81.12 108 GLY A CA 1
ATOM 866 C C . GLY A 1 108 ? -17.578 -10.891 -7.428 1.00 81.12 108 GLY A C 1
ATOM 867 O O . GLY A 1 108 ? -18.749 -10.549 -7.597 1.00 81.12 108 GLY A O 1
ATOM 868 N N . THR A 1 109 ? -16.964 -10.800 -6.245 1.00 81.56 109 THR A N 1
ATOM 869 C CA . THR A 1 109 ? -17.572 -10.208 -5.049 1.00 81.56 109 THR A CA 1
ATOM 870 C C . THR A 1 109 ? -17.671 -8.696 -5.218 1.00 81.56 109 THR A C 1
ATOM 872 O O . THR A 1 109 ? -16.670 -8.036 -5.497 1.00 81.56 109 THR A O 1
ATOM 875 N N . ASP A 1 110 ? -18.867 -8.151 -5.013 1.00 79.50 110 ASP A N 1
ATOM 876 C CA . ASP A 1 110 ? -19.125 -6.715 -5.017 1.00 79.50 110 ASP A CA 1
ATOM 877 C C . ASP A 1 110 ? -18.741 -6.108 -3.658 1.00 79.50 110 ASP A C 1
ATOM 879 O O . ASP A 1 110 ? -19.367 -6.387 -2.633 1.00 79.50 110 ASP A O 1
ATOM 883 N N . ILE A 1 111 ? -17.689 -5.283 -3.625 1.00 74.50 111 ILE A N 1
ATOM 884 C CA . ILE A 1 111 ? -17.231 -4.686 -2.366 1.00 74.50 111 ILE A CA 1
ATOM 885 C C . ILE A 1 111 ? -18.209 -3.625 -1.830 1.00 74.50 111 ILE A C 1
ATOM 887 O O . ILE A 1 111 ? -18.161 -3.301 -0.643 1.00 74.50 111 ILE A O 1
ATOM 891 N N . SER A 1 112 ? -19.098 -3.060 -2.659 1.00 72.19 112 SER A N 1
ATOM 892 C CA . SER A 1 112 ? -20.076 -2.055 -2.212 1.00 72.19 112 SER A CA 1
ATOM 893 C C . SER A 1 112 ? -21.134 -2.632 -1.275 1.00 72.19 112 SER A C 1
ATOM 895 O O . SER A 1 112 ? -21.702 -1.887 -0.476 1.00 72.19 112 SER A O 1
ATOM 897 N N . GLU A 1 113 ? -21.335 -3.951 -1.303 1.00 71.44 113 GLU A N 1
ATOM 898 C CA . GLU A 1 113 ? -22.246 -4.656 -0.400 1.00 71.44 113 GLU A CA 1
ATOM 899 C C . GLU A 1 113 ? -21.742 -4.685 1.052 1.00 71.44 113 GLU A C 1
ATOM 901 O O . GLU A 1 113 ? -22.522 -4.896 1.986 1.00 71.44 113 GLU A O 1
ATOM 906 N N . PHE A 1 114 ? -20.447 -4.443 1.277 1.00 76.50 114 PHE A N 1
ATOM 907 C CA . PHE A 1 114 ? -19.888 -4.373 2.621 1.00 76.50 114 PHE A CA 1
ATOM 908 C C . PHE A 1 114 ? -20.033 -2.963 3.187 1.00 76.50 114 PHE A C 1
ATOM 910 O O . PHE A 1 114 ? -19.786 -1.953 2.528 1.00 76.50 114 PHE A O 1
ATOM 917 N N . SER A 1 115 ? -20.392 -2.895 4.465 1.00 75.31 115 SER A N 1
ATOM 918 C CA . SER A 1 115 ? -20.427 -1.649 5.215 1.00 75.31 115 SER A CA 1
ATOM 919 C C . SER A 1 115 ? -19.572 -1.785 6.457 1.00 75.31 115 SER A C 1
ATOM 921 O O . SER A 1 115 ? -19.806 -2.652 7.297 1.00 75.31 115 SER A O 1
ATOM 923 N N . ASP A 1 116 ? -18.625 -0.868 6.606 1.00 85.25 116 ASP A N 1
ATOM 924 C CA . ASP A 1 116 ? -17.850 -0.747 7.833 1.00 85.25 116 ASP A CA 1
ATOM 925 C C . ASP A 1 116 ? -18.595 0.067 8.908 1.00 85.25 116 ASP A C 1
ATOM 927 O O . ASP A 1 116 ? -18.060 0.335 9.981 1.00 85.25 116 ASP A O 1
ATOM 931 N N . GLN A 1 117 ? -19.834 0.502 8.661 1.00 89.94 117 GLN A N 1
ATOM 932 C CA . GLN A 1 117 ? -20.576 1.320 9.618 1.00 89.94 117 GLN A CA 1
ATOM 933 C C . GLN A 1 117 ? -20.948 0.526 10.873 1.00 89.94 117 GLN A C 1
ATOM 935 O O . GLN A 1 117 ? -21.535 -0.553 10.820 1.00 89.94 117 GLN A O 1
ATOM 940 N N . VAL A 1 118 ? -20.694 1.119 12.038 1.00 88.94 118 VAL A N 1
ATOM 941 C CA . VAL A 1 118 ? -21.164 0.583 13.318 1.00 88.94 118 VAL A CA 1
ATOM 942 C C . VAL A 1 118 ? -22.526 1.192 13.625 1.00 88.94 118 VAL A C 1
ATOM 944 O O . VAL A 1 118 ? -22.615 2.373 13.968 1.00 88.94 118 VAL A O 1
ATOM 947 N N . VAL A 1 119 ? -23.591 0.397 13.520 1.00 90.75 119 VAL A N 1
ATOM 948 C CA . VAL A 1 119 ? -24.975 0.838 13.757 1.00 90.75 119 VAL A CA 1
ATOM 949 C C . VAL A 1 119 ? -25.476 0.323 15.107 1.00 90.75 119 VAL A C 1
ATOM 951 O O . VAL A 1 119 ? -25.388 -0.865 15.403 1.00 90.75 119 VAL A O 1
ATOM 954 N N . LYS A 1 120 ? -26.036 1.214 15.935 1.00 92.31 120 LYS A N 1
ATOM 955 C CA . LYS A 1 120 ? -26.722 0.863 17.191 1.00 92.31 120 LYS A CA 1
ATOM 956 C C . LYS A 1 120 ? -28.046 1.615 17.268 1.00 92.31 120 LYS A C 1
ATOM 958 O O . LYS A 1 120 ? -28.054 2.840 17.177 1.00 92.31 120 LYS A O 1
ATOM 963 N N . GLY A 1 121 ? -29.158 0.889 17.413 1.00 91.19 121 GLY A N 1
ATOM 964 C CA . GLY A 1 121 ? -30.503 1.481 17.466 1.00 91.19 121 GLY A CA 1
ATOM 965 C C . GLY A 1 121 ? -30.831 2.336 16.236 1.00 91.19 121 GLY A C 1
ATOM 966 O O . GLY A 1 121 ? -31.264 3.474 16.387 1.00 91.19 121 GLY A O 1
ATOM 967 N N . ASN A 1 122 ? -30.540 1.826 15.032 1.00 90.88 122 ASN A N 1
ATOM 968 C CA . ASN A 1 122 ? -30.721 2.514 13.742 1.00 90.88 122 ASN A CA 1
ATOM 969 C C . ASN A 1 122 ? -29.945 3.836 13.584 1.00 90.88 122 ASN A C 1
ATOM 971 O O . ASN A 1 122 ? -30.244 4.635 12.700 1.00 90.88 122 ASN A O 1
ATOM 975 N N . LYS A 1 123 ? -28.930 4.081 14.423 1.00 91.56 123 LYS A N 1
ATOM 976 C CA . LYS A 1 123 ? -28.040 5.242 14.320 1.00 91.56 123 LYS A CA 1
ATOM 977 C C . LYS A 1 123 ? -26.601 4.792 14.109 1.00 91.56 123 LYS A C 1
ATOM 979 O O . LYS A 1 123 ? -26.093 3.970 14.874 1.00 91.56 123 LYS A O 1
ATOM 984 N N . ILE A 1 124 ? -25.934 5.382 13.119 1.00 91.44 124 ILE A N 1
ATOM 985 C CA . ILE A 1 124 ? -24.494 5.210 12.897 1.00 91.44 124 ILE A CA 1
ATOM 986 C C . ILE A 1 124 ? -23.751 5.821 14.091 1.00 91.44 124 ILE A C 1
ATOM 988 O O . ILE A 1 124 ? -23.920 6.998 14.403 1.00 91.44 124 ILE A O 1
ATOM 992 N N . GLN A 1 125 ? -22.940 5.017 14.770 1.00 93.88 125 GLN A N 1
ATOM 993 C CA . GLN A 1 125 ? -22.108 5.423 15.909 1.00 93.88 125 GLN A CA 1
ATOM 994 C C . GLN A 1 125 ? -20.660 5.697 15.493 1.00 93.88 125 GLN A C 1
ATOM 996 O O . GLN A 1 125 ? -19.914 6.396 16.185 1.00 93.88 125 GLN A O 1
ATOM 1001 N N . GLY A 1 126 ? -20.254 5.154 14.351 1.00 93.31 126 GLY A N 1
ATOM 1002 C CA . GLY A 1 126 ? -18.890 5.220 13.869 1.00 93.31 126 GLY A CA 1
ATOM 1003 C C . GLY A 1 126 ? -18.672 4.275 12.706 1.00 93.31 126 GLY A C 1
ATOM 1004 O O . GLY A 1 126 ? -19.630 3.816 12.081 1.00 93.31 126 GLY A O 1
ATOM 1005 N N . ILE A 1 127 ? -17.408 3.981 12.460 1.00 92.69 127 ILE A N 1
ATOM 1006 C CA . ILE A 1 127 ? -16.972 3.024 11.449 1.00 92.69 127 ILE A CA 1
ATOM 1007 C C . ILE A 1 127 ? -15.965 2.053 12.059 1.00 92.69 127 ILE A C 1
ATOM 1009 O O . ILE A 1 127 ? -15.318 2.373 13.061 1.00 92.69 127 ILE A O 1
ATOM 1013 N N . ARG A 1 128 ? -15.847 0.882 11.450 1.00 92.25 128 ARG A N 1
ATOM 1014 C CA . ARG A 1 128 ? -14.707 -0.012 11.575 1.00 92.25 128 ARG A CA 1
ATOM 1015 C C . ARG A 1 128 ? -13.669 0.402 10.543 1.00 92.25 128 ARG A C 1
ATOM 1017 O O . ARG A 1 128 ? -14.011 0.801 9.439 1.00 92.25 128 ARG A O 1
ATOM 1024 N N . ILE A 1 129 ? -12.409 0.367 10.922 1.00 91.50 129 ILE A N 1
ATOM 1025 C CA . ILE A 1 129 ? -11.297 0.648 10.026 1.00 91.50 129 ILE A CA 1
ATOM 1026 C C . ILE A 1 129 ? -10.207 -0.374 10.283 1.00 91.50 129 ILE A C 1
ATOM 1028 O O . ILE A 1 129 ? -10.003 -0.773 11.422 1.00 91.50 129 ILE A O 1
ATOM 1032 N N . SER A 1 130 ? -9.518 -0.786 9.237 1.00 92.38 130 SER A N 1
ATOM 1033 C CA . SER A 1 130 ? -8.369 -1.684 9.302 1.00 92.38 130 SER A CA 1
ATOM 1034 C C . SER A 1 130 ? -7.192 -1.001 8.643 1.00 92.38 130 SER A C 1
ATOM 1036 O O . SER A 1 130 ? -7.387 -0.346 7.620 1.00 92.38 130 SER A O 1
ATOM 1038 N N . CYS A 1 131 ? -5.994 -1.227 9.158 1.00 95.00 131 CYS A N 1
ATOM 1039 C CA . CYS A 1 131 ? -4.770 -0.884 8.454 1.00 95.00 131 CYS A CA 1
ATOM 1040 C C . CYS A 1 131 ? -4.446 -1.995 7.448 1.00 95.00 131 CYS A C 1
ATOM 1042 O O . CYS A 1 131 ? -4.514 -3.175 7.789 1.00 95.00 131 CYS A O 1
ATOM 1044 N N . GLY A 1 132 ? -4.124 -1.646 6.206 1.00 95.00 132 GLY A N 1
ATOM 1045 C CA . GLY A 1 132 ? -3.709 -2.579 5.158 1.00 95.00 132 GLY A CA 1
ATOM 1046 C C . GLY A 1 132 ? -2.221 -2.597 4.897 1.00 95.00 132 GLY A C 1
ATOM 1047 O O . GLY A 1 132 ? -1.548 -1.583 5.051 1.00 95.00 132 GLY A O 1
ATOM 1048 N N . LEU A 1 133 ? -1.735 -3.751 4.449 1.00 96.94 133 LEU A N 1
ATOM 1049 C CA . LEU A 1 133 ? -0.468 -3.886 3.751 1.00 96.94 133 LEU A CA 1
ATOM 1050 C C . LEU A 1 133 ? -0.771 -4.036 2.256 1.00 96.94 133 LEU A C 1
ATOM 1052 O O . LEU A 1 133 ? -1.385 -5.020 1.837 1.00 96.94 133 LEU A O 1
ATOM 1056 N N . HIS A 1 134 ? -0.313 -3.081 1.457 1.00 96.69 134 HIS A N 1
ATOM 1057 C CA . HIS A 1 134 ? -0.380 -3.128 0.006 1.00 96.69 134 HIS A CA 1
ATOM 1058 C C . HIS A 1 134 ? 0.963 -3.594 -0.572 1.00 96.69 134 HIS A C 1
ATOM 1060 O O . HIS A 1 134 ? 2.043 -3.180 -0.135 1.00 96.69 134 HIS A O 1
ATOM 1066 N N . VAL A 1 135 ? 0.898 -4.485 -1.563 1.00 97.75 135 VAL A N 1
ATOM 1067 C CA . VAL A 1 135 ? 2.073 -4.974 -2.298 1.00 97.75 135 VAL A CA 1
ATOM 1068 C C . VAL A 1 135 ? 1.958 -4.511 -3.741 1.00 97.75 135 VAL A C 1
ATOM 1070 O O . VAL A 1 135 ? 1.036 -4.899 -4.456 1.00 97.75 135 VAL A O 1
ATOM 1073 N N . HIS A 1 136 ? 2.901 -3.682 -4.170 1.00 97.31 136 HIS A N 1
ATOM 1074 C CA . HIS A 1 136 ? 2.906 -3.072 -5.493 1.00 97.31 136 HIS A CA 1
ATOM 1075 C C . HIS A 1 136 ? 3.710 -3.963 -6.430 1.00 97.31 136 HIS A C 1
ATOM 1077 O O . HIS A 1 136 ? 4.872 -4.260 -6.158 1.00 97.31 136 HIS A O 1
ATOM 1083 N N . PHE A 1 137 ? 3.114 -4.370 -7.542 1.00 96.12 137 PHE A N 1
ATOM 1084 C CA . PHE A 1 137 ? 3.740 -5.206 -8.554 1.00 96.12 137 PHE A CA 1
ATOM 1085 C C . PHE A 1 137 ? 3.967 -4.390 -9.817 1.00 96.12 137 PHE A C 1
ATOM 1087 O O . PHE A 1 137 ? 3.022 -3.866 -10.404 1.00 96.12 137 PHE A O 1
ATOM 1094 N N . SER A 1 138 ? 5.213 -4.340 -10.282 1.00 93.81 138 SER A N 1
ATOM 1095 C CA . SER A 1 138 ? 5.549 -3.765 -11.581 1.00 93.81 138 SER A CA 1
ATOM 1096 C C . SER A 1 138 ? 6.429 -4.719 -12.376 1.00 93.81 138 SER A C 1
ATOM 1098 O O . SER A 1 138 ? 7.377 -5.318 -11.858 1.00 93.81 138 SER A O 1
ATOM 1100 N N . CYS A 1 139 ? 6.113 -4.868 -13.659 1.00 89.00 139 CYS A N 1
ATOM 1101 C CA . CYS A 1 139 ? 6.939 -5.609 -14.597 1.00 89.00 139 CYS A CA 1
ATOM 1102 C C . CYS A 1 139 ? 6.959 -4.896 -15.946 1.00 89.00 139 CYS A C 1
ATOM 1104 O O . CYS A 1 139 ? 5.973 -4.914 -16.687 1.00 89.00 139 CYS A O 1
ATOM 1106 N N . GLU A 1 140 ? 8.091 -4.269 -16.256 1.00 84.94 140 GLU A N 1
ATOM 1107 C CA . GLU A 1 140 ? 8.273 -3.474 -17.467 1.00 84.94 140 GLU A CA 1
ATOM 1108 C C . GLU A 1 140 ? 9.316 -4.136 -18.374 1.00 84.94 140 GLU A C 1
ATOM 1110 O O . GLU A 1 140 ? 10.438 -4.413 -17.939 1.00 84.94 140 GLU A O 1
ATOM 1115 N N . ASP A 1 141 ? 8.993 -4.346 -19.655 1.00 77.94 141 ASP A N 1
ATOM 1116 C CA . ASP A 1 141 ? 10.038 -4.540 -20.663 1.00 77.94 141 ASP A CA 1
ATOM 1117 C C . ASP A 1 141 ? 10.547 -3.178 -21.120 1.00 77.94 141 ASP A C 1
ATOM 1119 O O . ASP A 1 141 ? 9.811 -2.353 -21.668 1.00 77.94 141 ASP A O 1
ATOM 1123 N N . PHE A 1 142 ? 11.830 -2.952 -20.871 1.00 76.06 142 PHE A N 1
ATOM 1124 C CA . PHE A 1 142 ? 12.521 -1.734 -21.238 1.00 76.06 142 PHE A CA 1
ATOM 1125 C C . PHE A 1 142 ? 13.430 -1.994 -22.439 1.00 76.06 142 PHE A C 1
ATOM 1127 O O . PHE A 1 142 ? 14.342 -2.832 -22.381 1.00 76.06 142 PHE A O 1
ATOM 1134 N N . LYS A 1 143 ? 13.229 -1.228 -23.517 1.00 73.31 143 LYS A N 1
ATOM 1135 C CA . LYS A 1 143 ? 14.175 -1.150 -24.637 1.00 73.31 143 LYS A CA 1
ATOM 1136 C C . LYS A 1 143 ? 14.719 0.264 -24.767 1.00 73.31 143 LYS A C 1
ATOM 1138 O O . LYS A 1 143 ? 13.967 1.230 -24.900 1.00 73.31 143 LYS A O 1
ATOM 1143 N N . LYS A 1 144 ? 16.049 0.354 -24.739 1.00 76.94 144 LYS A N 1
ATOM 1144 C CA . LYS A 1 144 ? 16.807 1.581 -24.958 1.00 76.94 144 LYS A CA 1
ATOM 1145 C C . LYS A 1 144 ? 17.328 1.575 -26.387 1.00 76.94 144 LYS A C 1
ATOM 1147 O O . LYS A 1 144 ? 18.061 0.660 -26.752 1.00 76.94 144 LYS A O 1
ATOM 1152 N N . TYR A 1 145 ? 16.975 2.591 -27.159 1.00 74.50 145 TYR A N 1
ATOM 1153 C CA . TYR A 1 145 ? 17.562 2.826 -28.471 1.00 74.50 145 TYR A CA 1
ATOM 1154 C C . TYR A 1 145 ? 18.376 4.102 -28.401 1.00 74.50 145 TYR A C 1
ATOM 1156 O O . TYR A 1 145 ? 17.840 5.171 -28.099 1.00 74.50 145 TYR A O 1
ATOM 1164 N N . THR A 1 146 ? 19.669 3.977 -28.652 1.00 77.31 146 THR A N 1
ATOM 1165 C CA . THR A 1 146 ? 20.531 5.133 -2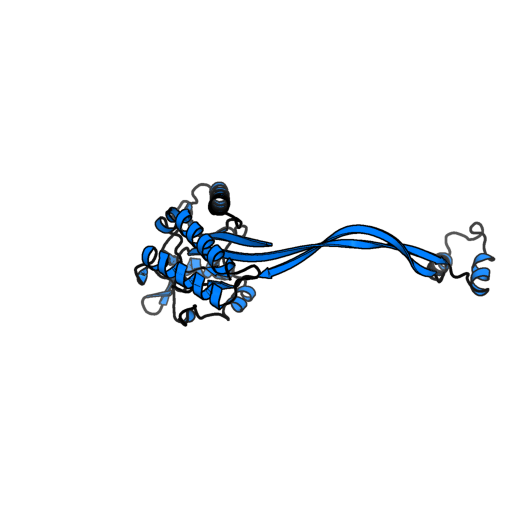8.850 1.00 77.31 146 THR A CA 1
ATOM 1166 C C . THR A 1 146 ? 20.528 5.459 -30.332 1.00 77.31 146 THR A C 1
ATOM 1168 O O . THR A 1 146 ? 20.733 4.569 -31.155 1.00 77.31 146 THR A O 1
ATOM 1171 N N . TYR A 1 147 ? 20.252 6.712 -30.670 1.00 74.56 147 TYR A N 1
ATOM 1172 C CA . TYR A 1 147 ? 20.348 7.190 -32.040 1.00 74.56 147 TYR A CA 1
ATOM 1173 C C . TYR A 1 147 ? 21.016 8.556 -32.077 1.00 74.56 147 TYR A C 1
ATOM 1175 O O . TYR A 1 147 ? 20.902 9.368 -31.151 1.00 74.56 147 TYR A O 1
ATOM 1183 N N . ASP A 1 148 ? 21.686 8.790 -33.190 1.00 82.62 148 ASP A N 1
ATOM 1184 C CA . ASP A 1 148 ? 22.311 10.053 -33.511 1.00 82.62 148 ASP A CA 1
ATOM 1185 C C . ASP A 1 148 ? 21.241 11.047 -33.964 1.00 82.62 148 ASP A C 1
ATOM 1187 O O . ASP A 1 148 ? 20.504 10.806 -34.923 1.00 82.62 148 ASP A O 1
ATOM 1191 N N . LYS A 1 149 ? 21.120 12.179 -33.262 1.00 78.81 149 LYS A N 1
ATOM 1192 C CA . LYS A 1 149 ? 20.201 13.241 -33.671 1.00 78.81 149 LYS A CA 1
ATOM 1193 C C . LYS A 1 149 ? 20.891 14.151 -34.681 1.00 78.81 149 LYS A C 1
ATOM 1195 O O . LYS A 1 149 ? 21.970 14.681 -34.424 1.00 78.81 149 LYS A O 1
ATOM 1200 N N . GLU A 1 150 ? 20.229 14.394 -35.805 1.00 83.12 150 GLU A N 1
ATOM 1201 C CA . GLU A 1 150 ? 20.687 15.392 -36.767 1.00 83.12 150 GLU A CA 1
ATOM 1202 C C . GLU A 1 150 ? 20.706 16.790 -36.137 1.00 83.12 150 GLU A C 1
ATOM 1204 O O . GLU A 1 150 ? 19.751 17.224 -35.477 1.00 83.12 150 GLU A O 1
ATOM 1209 N N . VAL A 1 151 ? 21.815 17.497 -36.346 1.00 79.94 151 VAL A N 1
ATOM 1210 C CA . VAL A 1 151 ? 21.950 18.900 -35.961 1.00 79.94 151 VAL A CA 1
ATOM 1211 C C . VAL A 1 151 ? 21.791 19.765 -37.179 1.00 79.94 151 VAL A C 1
ATOM 1213 O O . VAL A 1 151 ? 22.379 19.521 -38.231 1.00 79.94 151 VAL A O 1
ATOM 1216 N N . TYR A 1 152 ? 21.017 20.816 -36.978 1.00 80.94 152 TYR A N 1
ATOM 1217 C CA . TYR A 1 152 ? 20.795 21.843 -37.959 1.00 80.94 152 TYR A CA 1
ATOM 1218 C C . TYR A 1 152 ? 21.221 23.171 -37.358 1.00 80.94 152 TYR A C 1
ATOM 1220 O O . TYR A 1 152 ? 20.768 23.530 -36.268 1.00 80.94 152 TYR A O 1
ATOM 1228 N N . ARG A 1 153 ? 22.060 23.908 -38.080 1.00 83.81 153 ARG A N 1
ATOM 1229 C CA . ARG A 1 153 ? 22.294 25.320 -37.800 1.00 83.81 153 ARG A CA 1
ATOM 1230 C C . ARG A 1 153 ? 21.318 26.143 -38.613 1.00 83.81 153 ARG A C 1
ATOM 1232 O O . ARG A 1 153 ? 21.136 25.921 -39.810 1.00 83.81 153 ARG A O 1
ATOM 1239 N N . GLN A 1 154 ? 20.707 27.113 -37.952 1.00 82.69 154 GLN A N 1
ATOM 1240 C CA . GLN A 1 154 ? 19.896 28.113 -38.620 1.00 82.69 154 GLN A CA 1
ATOM 1241 C C . GLN A 1 154 ? 20.799 28.994 -39.490 1.00 82.69 154 GLN A C 1
ATOM 1243 O O . GLN A 1 154 ? 21.769 29.582 -39.012 1.00 82.69 154 GLN A O 1
ATOM 1248 N N . VAL A 1 155 ? 20.486 29.065 -40.776 1.00 80.12 155 VAL A N 1
ATOM 1249 C CA . VAL A 1 155 ? 21.121 29.951 -41.746 1.00 80.12 155 VAL A CA 1
ATOM 1250 C C . VAL A 1 155 ? 20.089 30.991 -42.136 1.00 80.12 155 VAL A C 1
ATOM 1252 O O . VAL A 1 155 ? 19.019 30.664 -42.644 1.00 80.12 155 VAL A O 1
ATOM 1255 N N . ILE A 1 156 ? 20.410 32.250 -41.869 1.00 72.81 156 ILE A N 1
ATOM 1256 C CA . ILE A 1 156 ? 19.551 33.377 -42.212 1.00 72.81 156 ILE A CA 1
ATOM 1257 C C . ILE A 1 156 ? 20.077 33.942 -43.524 1.00 72.81 156 ILE A C 1
ATOM 1259 O O . ILE A 1 156 ? 21.195 34.456 -43.571 1.00 72.81 156 ILE A O 1
ATOM 1263 N N . LEU A 1 157 ? 19.291 33.811 -44.591 1.00 68.38 157 LEU A N 1
ATOM 1264 C CA . LEU A 1 157 ? 19.582 34.475 -45.853 1.00 68.38 157 LEU A CA 1
ATOM 1265 C C . LEU A 1 157 ? 18.813 35.797 -45.884 1.00 68.38 157 LEU A C 1
ATOM 1267 O O . LEU A 1 157 ? 17.577 35.764 -45.935 1.00 68.38 157 LEU A O 1
ATOM 1271 N N . PRO A 1 158 ? 19.503 36.949 -45.851 1.00 64.06 158 PRO A N 1
ATOM 1272 C CA . PRO A 1 158 ? 18.833 38.217 -46.063 1.00 64.06 158 PRO A CA 1
ATOM 1273 C C . PRO A 1 158 ? 18.310 38.234 -47.500 1.00 64.06 158 PRO A C 1
ATOM 1275 O O . PRO A 1 158 ? 19.085 38.079 -48.447 1.00 64.06 158 PRO A O 1
ATOM 1278 N N . ILE A 1 159 ? 16.999 38.401 -47.684 1.00 65.38 159 ILE A N 1
ATOM 1279 C CA . ILE A 1 159 ? 16.482 38.723 -49.011 1.00 65.38 159 ILE A CA 1
ATOM 1280 C C . ILE A 1 159 ? 16.825 40.191 -49.212 1.00 65.38 159 ILE A C 1
ATOM 1282 O O . ILE A 1 159 ? 16.356 41.048 -48.462 1.00 65.38 159 ILE A O 1
ATOM 1286 N N . GLY A 1 160 ? 17.694 40.471 -50.185 1.00 57.94 160 GLY A N 1
ATOM 1287 C CA . GLY A 1 160 ? 17.980 41.843 -50.581 1.00 57.94 160 GLY A CA 1
ATOM 1288 C C . GLY A 1 160 ? 16.656 42.558 -50.810 1.00 57.94 160 GLY A C 1
ATOM 1289 O O . GLY A 1 160 ? 15.817 42.083 -51.577 1.00 57.94 160 GLY A O 1
ATOM 1290 N N . LEU A 1 161 ? 16.438 43.654 -50.089 1.00 53.91 161 LEU A N 1
ATOM 1291 C CA . LEU A 1 161 ? 15.250 44.461 -50.292 1.00 53.91 161 LEU A CA 1
ATOM 1292 C C . LEU A 1 161 ? 15.238 44.890 -51.763 1.00 53.91 161 LEU A C 1
ATOM 1294 O O . LEU A 1 161 ? 16.225 45.437 -52.259 1.00 53.91 161 LEU A O 1
ATOM 1298 N N . GLY A 1 162 ? 14.124 44.651 -52.460 1.00 54.16 162 GLY A N 1
ATOM 1299 C CA . GLY A 1 162 ? 13.873 45.327 -53.732 1.00 54.16 162 GLY A CA 1
ATOM 1300 C C . GLY A 1 162 ? 13.984 46.846 -53.548 1.00 54.16 162 GLY A C 1
ATOM 1301 O O . GLY A 1 162 ? 13.998 47.335 -52.418 1.00 54.16 162 GLY A O 1
ATOM 1302 N N . GLU A 1 163 ? 14.051 47.603 -54.642 1.00 50.97 163 GLU A N 1
ATOM 1303 C CA . GLU A 1 163 ? 14.364 49.047 -54.654 1.00 50.97 163 GLU A CA 1
ATOM 1304 C C . GLU A 1 163 ? 13.635 49.890 -53.581 1.00 50.97 163 GLU A C 1
ATOM 1306 O O . GLU A 1 163 ? 14.204 50.852 -53.069 1.00 50.97 163 GLU A O 1
ATOM 1311 N N . ALA A 1 164 ? 12.437 49.484 -53.146 1.00 46.53 164 ALA A N 1
ATOM 1312 C CA . ALA A 1 164 ? 11.696 50.095 -52.041 1.00 46.53 164 ALA A CA 1
ATOM 1313 C C . ALA A 1 164 ? 12.433 50.113 -50.678 1.00 46.53 164 ALA A C 1
ATOM 1315 O O . ALA A 1 164 ? 12.296 51.081 -49.934 1.00 46.53 164 ALA A O 1
ATOM 1316 N N . GLY A 1 165 ? 13.237 49.101 -50.331 1.00 50.22 165 GLY A N 1
ATOM 1317 C CA . GLY A 1 165 ? 13.996 49.100 -49.070 1.00 50.22 165 GLY A CA 1
ATOM 1318 C C . GLY A 1 165 ? 15.344 49.824 -49.145 1.00 50.22 165 GLY A C 1
ATOM 1319 O O . GLY A 1 165 ? 15.842 50.288 -48.124 1.00 50.22 165 GLY A O 1
ATOM 1320 N N . LEU A 1 166 ? 15.886 50.025 -50.351 1.00 48.72 166 LEU A N 1
ATOM 1321 C CA . LEU A 1 166 ? 17.040 50.906 -50.587 1.00 48.72 166 LEU A CA 1
ATOM 1322 C C . LEU A 1 166 ? 16.690 52.388 -50.370 1.00 48.72 166 LEU A C 1
ATOM 1324 O O . LEU A 1 166 ? 17.562 53.174 -50.001 1.00 48.72 166 LEU A O 1
ATOM 1328 N N . ILE A 1 167 ? 15.422 52.776 -50.551 1.00 50.78 167 ILE A N 1
ATOM 1329 C CA . ILE A 1 167 ? 14.937 54.138 -50.263 1.00 50.78 167 ILE A CA 1
ATOM 1330 C C . ILE A 1 167 ? 14.936 54.412 -48.749 1.00 50.78 167 ILE A C 1
ATOM 1332 O O . ILE A 1 167 ? 15.301 55.509 -48.333 1.00 50.78 167 ILE A O 1
ATOM 1336 N N . ALA A 1 168 ? 14.626 53.408 -47.920 1.00 50.72 168 ALA A N 1
ATOM 1337 C CA . ALA A 1 168 ? 14.726 53.512 -46.460 1.00 50.72 168 ALA A CA 1
ATOM 1338 C C . ALA A 1 168 ? 16.181 53.552 -45.944 1.00 50.72 168 ALA A C 1
ATOM 1340 O O . ALA A 1 168 ? 16.415 53.943 -44.803 1.00 50.72 168 ALA A O 1
ATOM 1341 N N . ASP A 1 169 ? 17.156 53.151 -46.768 1.00 48.41 169 ASP A N 1
ATOM 1342 C CA . ASP A 1 169 ? 18.579 53.114 -46.404 1.00 48.41 169 ASP A CA 1
ATOM 1343 C C . ASP A 1 169 ? 19.366 54.341 -46.908 1.00 48.41 169 ASP A C 1
ATOM 1345 O O . ASP A 1 169 ? 20.421 54.670 -46.371 1.00 48.41 169 ASP A O 1
ATOM 1349 N N . LYS A 1 170 ? 18.847 55.058 -47.917 1.00 47.88 170 LYS A N 1
ATOM 1350 C CA . LYS A 1 170 ? 19.495 56.244 -48.515 1.00 47.88 170 LYS A CA 1
ATOM 1351 C C . LYS A 1 170 ? 18.992 57.596 -48.001 1.00 47.88 170 LYS A C 1
ATOM 1353 O O . LYS A 1 170 ? 19.573 58.620 -48.355 1.00 47.88 170 LYS A O 1
ATOM 1358 N N . GLY A 1 171 ? 17.953 57.629 -47.175 1.00 51.31 171 GLY A N 1
ATOM 1359 C CA . GLY A 1 171 ? 17.471 58.852 -46.536 1.00 51.31 171 GLY A CA 1
ATOM 1360 C C . GLY A 1 171 ? 17.677 58.774 -45.032 1.00 51.31 171 GLY A C 1
ATOM 1361 O O . GLY A 1 171 ? 17.142 57.867 -44.414 1.00 51.31 171 GLY A O 1
ATOM 1362 N N . TYR A 1 172 ? 18.383 59.753 -44.468 1.00 50.53 172 TYR A N 1
ATOM 1363 C CA . TYR A 1 172 ? 18.646 59.988 -43.041 1.00 50.53 172 TYR A CA 1
ATOM 1364 C C . TYR A 1 172 ? 19.904 59.339 -42.447 1.00 50.53 172 TYR A C 1
ATOM 1366 O O . TYR A 1 172 ? 19.934 58.179 -42.037 1.00 50.53 172 TYR A O 1
ATOM 1374 N N . LYS A 1 173 ? 20.945 60.170 -42.298 1.00 51.19 173 LYS A N 1
ATOM 1375 C CA . LYS A 1 173 ? 21.994 59.950 -41.300 1.00 51.19 173 LYS A CA 1
ATOM 1376 C C . LYS A 1 173 ? 21.357 60.066 -39.914 1.00 51.19 173 LYS A C 1
ATOM 1378 O O . LYS A 1 173 ? 20.586 60.989 -39.665 1.00 51.19 173 LYS A O 1
ATOM 1383 N N . ALA A 1 174 ? 21.677 59.132 -39.023 1.00 50.00 174 ALA A N 1
ATOM 1384 C CA . ALA A 1 174 ? 21.095 59.061 -37.680 1.00 50.00 174 ALA A CA 1
ATOM 1385 C C . ALA A 1 174 ? 21.351 60.318 -36.823 1.00 50.00 174 ALA A C 1
ATOM 1387 O O . ALA A 1 174 ? 20.640 60.534 -35.844 1.00 50.00 174 ALA A O 1
ATOM 1388 N N . ASP A 1 175 ? 22.323 61.142 -37.213 1.00 53.94 175 ASP A N 1
ATOM 1389 C CA . ASP A 1 175 ? 22.790 62.294 -36.444 1.00 53.94 175 ASP A CA 1
ATOM 1390 C C . ASP A 1 175 ? 21.966 63.575 -36.693 1.00 53.94 175 ASP A C 1
ATOM 1392 O O . ASP A 1 175 ? 22.075 64.525 -35.923 1.00 53.94 175 ASP A O 1
ATOM 1396 N N . ASP A 1 176 ? 21.097 63.591 -37.715 1.00 54.44 176 ASP A N 1
ATOM 1397 C CA . ASP A 1 176 ? 20.310 64.774 -38.108 1.00 54.44 176 ASP A CA 1
ATOM 1398 C C . ASP A 1 176 ? 18.850 64.758 -37.599 1.00 54.44 176 ASP A C 1
ATOM 1400 O O . ASP A 1 176 ? 18.065 65.644 -37.944 1.00 54.44 176 ASP A O 1
ATOM 1404 N N . ILE A 1 177 ? 18.446 63.773 -36.781 1.00 52.88 177 ILE A N 1
ATOM 1405 C CA . ILE A 1 177 ? 17.054 63.645 -36.308 1.00 52.88 177 ILE A CA 1
ATOM 1406 C C . ILE A 1 177 ? 16.954 63.895 -34.790 1.00 52.88 177 ILE A C 1
ATOM 1408 O O . ILE A 1 177 ? 17.547 63.152 -34.004 1.00 52.88 177 ILE A O 1
ATOM 1412 N N . PRO A 1 178 ? 16.172 64.893 -34.328 1.00 52.00 178 PRO A N 1
ATOM 1413 C CA . PRO A 1 178 ? 15.997 65.163 -32.905 1.00 52.00 178 PRO A CA 1
ATOM 1414 C C . PRO A 1 178 ? 15.334 63.979 -32.185 1.00 52.00 178 PRO A C 1
ATOM 1416 O O . PRO A 1 178 ? 14.269 63.512 -32.584 1.00 52.00 178 PRO A O 1
ATOM 1419 N N . ALA A 1 179 ? 15.912 63.545 -31.061 1.00 54.34 179 ALA A N 1
ATOM 1420 C CA . ALA A 1 179 ? 15.516 62.364 -30.276 1.00 54.34 179 ALA A CA 1
ATOM 1421 C C . ALA A 1 179 ? 14.100 62.392 -29.643 1.00 54.34 179 ALA A C 1
ATOM 1423 O O . ALA A 1 179 ? 13.803 61.585 -28.765 1.00 54.34 179 ALA A O 1
ATOM 1424 N N . LYS A 1 180 ? 13.228 63.328 -30.034 1.00 51.38 180 LYS A N 1
ATOM 1425 C CA . LYS A 1 180 ? 11.897 63.538 -29.442 1.00 51.38 180 LYS A CA 1
ATOM 1426 C C . LYS A 1 180 ? 10.728 63.335 -30.409 1.00 51.38 180 LYS A C 1
ATOM 1428 O O . LYS A 1 180 ? 9.595 63.572 -30.002 1.00 51.38 180 LYS A O 1
ATOM 1433 N N . ASP A 1 181 ? 10.968 62.892 -31.643 1.00 52.69 181 ASP A N 1
ATOM 1434 C CA . ASP A 1 181 ? 9.881 62.613 -32.588 1.00 52.69 181 ASP A CA 1
ATOM 1435 C C . ASP A 1 181 ? 9.411 61.141 -32.494 1.00 52.69 181 ASP A C 1
ATOM 1437 O O . ASP A 1 181 ? 10.168 60.235 -32.864 1.00 52.69 181 ASP A O 1
ATOM 1441 N N . PRO A 1 182 ? 8.183 60.859 -32.014 1.00 52.94 182 PRO A N 1
ATOM 1442 C CA . PRO A 1 182 ? 7.646 59.502 -31.889 1.00 52.94 182 PRO A CA 1
ATOM 1443 C C . PRO A 1 182 ? 7.523 58.742 -33.222 1.00 52.94 182 PRO A C 1
ATOM 1445 O O . PRO A 1 182 ? 7.424 57.515 -33.196 1.00 52.94 182 PRO A O 1
ATOM 1448 N N . PHE A 1 183 ? 7.610 59.411 -34.381 1.00 51.38 183 PHE A N 1
ATOM 1449 C CA . PHE A 1 183 ? 7.643 58.737 -35.688 1.00 51.38 183 PHE A CA 1
ATOM 1450 C C . PHE A 1 183 ? 8.899 57.872 -35.908 1.00 51.38 183 PHE A C 1
ATOM 1452 O O . PHE A 1 183 ? 8.852 56.883 -36.650 1.00 51.38 183 PHE A O 1
ATOM 1459 N N . THR A 1 184 ? 10.006 58.181 -35.227 1.00 54.66 184 THR A N 1
ATOM 1460 C CA . THR A 1 184 ? 11.303 57.502 -35.411 1.00 54.66 184 THR A CA 1
ATOM 1461 C C . THR A 1 184 ? 11.364 56.101 -34.801 1.00 54.66 184 THR A C 1
ATOM 1463 O O . THR A 1 184 ? 12.062 55.231 -35.328 1.00 54.66 184 THR A O 1
ATOM 1466 N N . LEU A 1 185 ? 10.607 55.839 -33.730 1.00 50.06 185 LEU A N 1
ATOM 1467 C CA . LEU A 1 185 ? 10.567 54.519 -33.096 1.00 50.06 185 LEU A CA 1
ATOM 1468 C C . LEU A 1 185 ? 9.818 53.516 -33.982 1.00 50.06 185 LEU A C 1
ATOM 1470 O O . LEU A 1 185 ? 10.311 52.416 -34.214 1.00 50.06 185 LEU A O 1
ATOM 1474 N N . SER A 1 186 ? 8.685 53.929 -34.555 1.00 50.06 186 SER A N 1
ATOM 1475 C CA . SER A 1 186 ? 7.904 53.149 -35.523 1.00 50.06 186 SER A CA 1
ATOM 1476 C C . SER A 1 186 ? 8.666 52.868 -36.822 1.00 50.06 186 SER A C 1
ATOM 1478 O O . SER A 1 186 ? 8.528 51.783 -37.377 1.00 50.06 186 SER A O 1
ATOM 1480 N N . GLN A 1 187 ? 9.515 53.790 -37.289 1.00 53.72 187 GLN A N 1
ATOM 1481 C CA . GLN A 1 187 ? 10.344 53.587 -38.486 1.00 53.72 187 GLN A CA 1
ATOM 1482 C C . GLN A 1 187 ? 11.564 52.688 -38.224 1.00 53.72 187 GLN A C 1
ATOM 1484 O O . GLN A 1 187 ? 11.906 51.864 -39.073 1.00 53.72 187 GLN A O 1
ATOM 1489 N N . ARG A 1 188 ? 12.185 52.770 -37.037 1.00 52.34 188 ARG A N 1
ATOM 1490 C CA . ARG A 1 188 ? 13.215 51.806 -36.602 1.00 52.34 188 ARG A CA 1
ATOM 1491 C C . ARG A 1 188 ? 12.639 50.400 -36.435 1.00 52.34 188 ARG A C 1
ATOM 1493 O O . ARG A 1 188 ? 13.214 49.452 -36.959 1.00 52.34 188 ARG A O 1
ATOM 1500 N N . LEU A 1 189 ? 11.469 50.285 -35.802 1.00 49.53 189 LEU A N 1
ATOM 1501 C CA . LEU A 1 189 ? 10.720 49.029 -35.711 1.00 49.53 189 LEU A CA 1
ATOM 1502 C C . LEU A 1 189 ? 10.339 48.501 -37.094 1.00 49.53 189 LEU A C 1
ATOM 1504 O O . LEU A 1 189 ? 10.478 47.311 -37.327 1.00 49.53 189 LEU A O 1
ATOM 1508 N N . ALA A 1 190 ? 9.929 49.356 -38.034 1.00 49.53 190 ALA A N 1
ATOM 1509 C CA . ALA A 1 190 ? 9.633 48.939 -39.404 1.00 49.53 190 ALA A CA 1
ATOM 1510 C C . ALA A 1 190 ? 10.874 48.396 -40.137 1.00 49.53 190 ALA A C 1
ATOM 1512 O O . ALA A 1 190 ? 10.754 47.415 -40.862 1.00 49.53 190 ALA A O 1
ATOM 1513 N N . LYS A 1 191 ? 12.070 48.964 -39.922 1.00 51.72 191 LYS A N 1
ATOM 1514 C CA . LYS A 1 191 ? 13.325 48.461 -40.517 1.00 51.72 191 LYS A CA 1
ATOM 1515 C C . LYS A 1 191 ? 13.714 47.077 -39.975 1.00 51.72 191 LYS A C 1
ATOM 1517 O O . LYS A 1 191 ? 14.159 46.224 -40.743 1.00 51.72 191 LYS A O 1
ATOM 1522 N N . GLU A 1 192 ? 13.493 46.836 -38.682 1.00 49.88 192 GLU A N 1
ATOM 1523 C CA . GLU A 1 192 ? 13.715 45.521 -38.059 1.00 49.88 192 GLU A CA 1
ATOM 1524 C C . GLU A 1 192 ? 12.595 44.506 -38.364 1.00 49.88 192 GLU A C 1
ATOM 1526 O O . GLU A 1 192 ? 12.874 43.318 -38.504 1.00 49.88 192 GLU A O 1
ATOM 1531 N N . LEU A 1 193 ? 11.344 44.955 -38.536 1.00 50.34 193 LEU A N 1
ATOM 1532 C CA . LEU A 1 193 ? 10.181 44.106 -38.841 1.00 50.34 193 LEU A CA 1
ATOM 1533 C C . LEU A 1 193 ? 10.042 43.745 -40.331 1.00 50.34 193 LEU A C 1
ATOM 1535 O O . LEU A 1 193 ? 9.377 42.760 -40.646 1.00 50.34 193 LEU A O 1
ATOM 1539 N N . LEU A 1 194 ? 10.632 44.519 -41.251 1.00 50.31 194 LEU A N 1
ATOM 1540 C CA . LEU A 1 194 ? 10.410 44.394 -42.704 1.00 50.31 194 LEU A CA 1
ATOM 1541 C C . LEU A 1 194 ? 11.652 43.990 -43.500 1.00 50.31 194 LEU A C 1
ATOM 1543 O O . LEU A 1 194 ? 11.686 44.214 -44.706 1.00 50.31 194 LEU A O 1
ATOM 1547 N N . SER A 1 195 ? 12.664 43.391 -42.877 1.00 53.44 195 SER A N 1
ATOM 1548 C CA . SER A 1 195 ? 13.732 42.727 -43.632 1.00 53.44 195 SER A CA 1
ATOM 1549 C C . SER A 1 195 ? 13.326 41.270 -43.878 1.00 53.44 195 SER A C 1
ATOM 1551 O O . SER A 1 195 ? 13.621 40.419 -43.031 1.00 53.44 195 SER A O 1
ATOM 1553 N N . PRO A 1 196 ? 12.605 40.946 -44.978 1.00 56.53 196 PRO A N 1
ATOM 1554 C CA . PRO A 1 196 ? 12.217 39.574 -45.252 1.00 56.53 196 PRO A CA 1
ATOM 1555 C C . PRO A 1 196 ? 13.483 38.723 -45.295 1.00 56.53 196 PRO A C 1
ATOM 1557 O O . PRO A 1 196 ? 14.412 38.972 -46.060 1.00 56.53 196 PRO A O 1
ATOM 1560 N N . SER A 1 197 ? 13.543 37.743 -44.409 1.00 58.38 197 SER A N 1
ATOM 1561 C CA . SER A 1 197 ? 14.669 36.828 -44.300 1.00 58.38 197 SER A CA 1
ATOM 1562 C C . SER A 1 197 ? 14.146 35.426 -44.528 1.00 58.38 197 SER A C 1
ATOM 1564 O O . SER A 1 197 ? 13.107 35.050 -43.982 1.00 58.38 197 SER A O 1
ATOM 1566 N N . ILE A 1 198 ? 14.858 34.646 -45.337 1.00 63.31 198 ILE A N 1
ATOM 1567 C CA . ILE A 1 198 ? 14.568 33.220 -45.451 1.00 63.31 198 ILE A CA 1
ATOM 1568 C C . ILE A 1 198 ? 15.347 32.522 -44.347 1.00 63.31 198 ILE A C 1
ATOM 1570 O O . ILE A 1 198 ? 16.578 32.573 -44.301 1.00 63.31 198 ILE A O 1
ATOM 1574 N N . PHE A 1 199 ? 14.615 31.855 -43.463 1.00 62.72 199 PHE A N 1
ATOM 1575 C CA . PHE A 1 199 ? 15.194 30.945 -42.492 1.00 62.72 199 PHE A CA 1
ATOM 1576 C C . PHE A 1 199 ? 15.378 29.585 -43.154 1.00 62.72 199 PHE A C 1
ATOM 1578 O O . PHE A 1 199 ? 14.410 28.874 -43.419 1.00 62.72 199 PHE A O 1
ATOM 1585 N N . LEU A 1 200 ? 16.628 29.236 -43.434 1.00 75.38 200 LEU A N 1
ATOM 1586 C CA . LEU A 1 200 ? 17.010 27.898 -43.860 1.00 75.38 200 LEU A CA 1
ATOM 1587 C C . LEU A 1 200 ? 17.701 27.175 -42.707 1.00 75.38 200 LEU A C 1
ATOM 1589 O O . LEU A 1 200 ? 18.226 27.786 -41.777 1.00 75.38 200 LEU A O 1
ATOM 1593 N N . TYR A 1 201 ? 17.726 25.853 -42.781 1.00 77.25 201 TYR A N 1
ATOM 1594 C CA . TYR A 1 201 ? 18.409 25.007 -41.813 1.00 77.25 201 TYR A CA 1
ATOM 1595 C C . TYR A 1 201 ? 19.454 24.180 -42.555 1.00 77.25 201 TYR A C 1
ATOM 1597 O O . TYR A 1 201 ? 19.111 23.345 -43.389 1.00 77.25 201 TYR A O 1
ATOM 1605 N N . ALA A 1 202 ? 20.734 24.428 -42.277 1.00 81.19 202 ALA A N 1
ATOM 1606 C CA . ALA A 1 202 ? 21.832 23.651 -42.839 1.00 81.19 202 ALA A CA 1
ATOM 1607 C C . ALA A 1 202 ? 22.161 22.493 -41.898 1.00 81.19 202 ALA A C 1
ATOM 1609 O O . ALA A 1 202 ? 22.416 22.706 -40.711 1.00 81.19 202 ALA A O 1
ATOM 1610 N N . ARG A 1 203 ? 22.155 21.268 -42.425 1.00 83.44 203 ARG A N 1
ATOM 1611 C CA . ARG A 1 203 ? 22.555 20.077 -41.675 1.00 83.44 203 ARG A CA 1
ATOM 1612 C C . ARG A 1 203 ? 24.056 20.144 -41.374 1.00 83.44 203 ARG A C 1
ATOM 1614 O O . ARG A 1 203 ? 24.862 20.162 -42.297 1.00 83.44 203 ARG A O 1
ATOM 1621 N N . GLU A 1 204 ? 24.425 20.138 -40.097 1.00 83.81 204 GLU A N 1
ATOM 1622 C CA . GLU A 1 204 ? 25.824 20.182 -39.629 1.00 83.81 204 GLU A CA 1
ATOM 1623 C C . GLU A 1 204 ? 26.379 18.798 -39.254 1.00 83.81 204 GLU A C 1
ATOM 1625 O O . GLU A 1 204 ? 27.498 18.676 -38.764 1.00 83.81 204 GLU A O 1
ATOM 1630 N N . GLY A 1 205 ? 25.604 17.739 -39.494 1.00 82.88 205 GLY A N 1
ATOM 1631 C CA . GLY A 1 205 ? 25.952 16.363 -39.148 1.00 82.88 205 GLY A CA 1
ATOM 1632 C C . GLY A 1 205 ? 25.032 15.824 -38.060 1.00 82.88 205 GLY A C 1
ATOM 1633 O O . GLY A 1 205 ? 23.828 16.094 -38.066 1.00 82.88 205 GLY A O 1
ATOM 1634 N N . TYR A 1 206 ? 25.594 15.051 -37.137 1.00 79.12 206 TYR A N 1
ATOM 1635 C CA . TYR A 1 206 ? 24.880 14.481 -36.001 1.00 79.12 206 TYR A CA 1
ATOM 1636 C C . TYR A 1 206 ? 25.538 14.927 -34.695 1.00 79.12 206 TYR A C 1
ATOM 1638 O O . TYR A 1 206 ? 26.762 14.978 -34.609 1.00 79.12 206 TYR A O 1
ATOM 1646 N N . THR A 1 207 ? 24.750 15.228 -33.662 1.00 73.12 207 THR A N 1
ATOM 1647 C CA . THR A 1 207 ? 25.275 15.365 -32.293 1.00 73.12 207 THR A CA 1
ATOM 1648 C C . THR A 1 207 ? 24.282 14.831 -31.269 1.00 73.12 207 THR A C 1
ATOM 1650 O O . THR A 1 207 ? 23.082 14.759 -31.530 1.00 73.12 207 THR A O 1
ATOM 1653 N N . LYS A 1 208 ? 24.814 14.546 -30.073 1.00 59.16 208 LYS A N 1
ATOM 1654 C CA . LYS A 1 208 ? 24.136 13.989 -28.897 1.00 59.16 208 LYS A CA 1
ATOM 1655 C C . LYS A 1 208 ? 23.419 12.676 -29.199 1.00 59.16 208 LYS A C 1
ATOM 1657 O O . LYS A 1 208 ? 22.336 12.660 -29.780 1.00 59.16 208 LYS A O 1
ATOM 1662 N N . GLU A 1 209 ? 23.979 11.599 -28.658 1.00 60.22 209 GLU A N 1
ATOM 1663 C CA . GLU A 1 209 ? 23.245 10.363 -28.426 1.00 60.22 209 GLU A CA 1
ATOM 1664 C C . GLU A 1 209 ? 21.928 10.690 -27.718 1.00 60.22 209 GLU A C 1
ATOM 1666 O O . GLU A 1 209 ? 21.899 11.110 -26.554 1.00 60.22 209 GLU A O 1
ATOM 1671 N N . LYS A 1 210 ? 20.812 10.532 -28.428 1.00 58.03 210 LYS A N 1
ATOM 1672 C CA . LYS A 1 210 ? 19.502 10.562 -27.799 1.00 58.03 210 LYS A CA 1
ATOM 1673 C C . LYS A 1 210 ? 19.093 9.144 -27.474 1.00 58.03 210 LYS A C 1
ATOM 1675 O O . LYS A 1 210 ? 19.188 8.234 -28.289 1.00 58.03 210 LYS A O 1
ATOM 1680 N N . THR A 1 211 ? 18.600 8.978 -26.257 1.00 64.00 211 THR A N 1
ATOM 1681 C CA . THR A 1 211 ? 17.975 7.740 -25.817 1.00 64.00 211 THR A CA 1
ATOM 1682 C C . THR A 1 211 ? 16.477 7.820 -26.092 1.00 64.00 211 THR A C 1
ATOM 1684 O O . THR A 1 211 ? 15.788 8.629 -25.473 1.00 64.00 211 THR A O 1
ATOM 1687 N N . LEU A 1 212 ? 15.959 6.963 -26.972 1.00 61.47 212 LEU A N 1
ATOM 1688 C CA . LEU A 1 212 ? 14.545 6.588 -26.946 1.00 61.47 212 LEU A CA 1
ATOM 1689 C C . LEU A 1 212 ? 14.367 5.446 -25.956 1.00 61.47 212 LEU A C 1
ATOM 1691 O O . LEU A 1 212 ? 15.159 4.504 -25.907 1.00 61.47 212 LEU A O 1
ATOM 1695 N N . THR A 1 213 ? 13.316 5.551 -25.158 1.00 62.25 213 THR A N 1
ATOM 1696 C CA . THR A 1 213 ? 12.908 4.523 -24.210 1.00 62.25 213 THR A CA 1
ATOM 1697 C C . THR A 1 213 ? 11.511 4.067 -24.593 1.00 62.25 213 THR A C 1
ATOM 1699 O O . THR A 1 213 ? 10.576 4.859 -24.530 1.00 62.25 213 THR A O 1
ATOM 1702 N N . ALA A 1 214 ? 11.381 2.800 -24.976 1.00 57.19 214 ALA A N 1
ATOM 1703 C CA . ALA A 1 214 ? 10.091 2.132 -25.080 1.00 57.19 214 ALA A CA 1
ATOM 1704 C C . ALA A 1 214 ? 9.860 1.315 -23.803 1.00 57.19 214 ALA A C 1
ATOM 1706 O O . ALA A 1 214 ? 10.770 0.605 -23.357 1.00 57.19 214 ALA A O 1
ATOM 1707 N N . A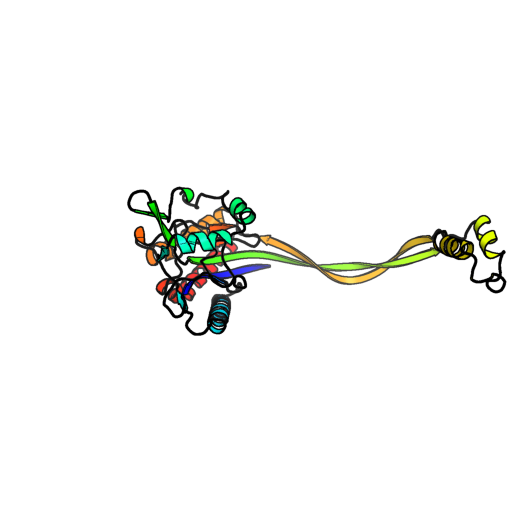RG A 1 215 ? 8.661 1.436 -23.221 1.00 62.94 215 ARG A N 1
ATOM 1708 C CA . ARG A 1 215 ? 8.213 0.666 -22.055 1.00 62.94 215 ARG A CA 1
ATOM 1709 C C . ARG A 1 215 ? 6.905 -0.031 -22.389 1.00 62.94 215 ARG A C 1
ATOM 1711 O O . ARG A 1 215 ? 6.007 0.602 -22.938 1.00 62.94 215 ARG A O 1
ATOM 1718 N N . ALA A 1 216 ? 6.805 -1.306 -22.046 1.00 64.62 216 ALA A N 1
ATOM 1719 C CA . ALA A 1 216 ? 5.560 -2.058 -22.110 1.00 64.62 216 ALA A CA 1
ATOM 1720 C C . ALA A 1 216 ? 5.364 -2.815 -20.794 1.00 64.62 216 ALA A C 1
ATOM 1722 O O . ALA A 1 216 ? 6.265 -3.536 -20.358 1.00 64.62 216 ALA A O 1
ATOM 1723 N N . GLY A 1 217 ? 4.200 -2.639 -20.163 1.00 74.75 217 GLY A N 1
ATOM 1724 C CA . GLY A 1 217 ? 3.806 -3.422 -18.996 1.00 74.75 217 GLY A CA 1
ATOM 1725 C C . GLY A 1 217 ? 3.489 -4.857 -19.410 1.00 74.75 217 GLY A C 1
ATOM 1726 O O . GLY A 1 217 ? 2.744 -5.075 -20.363 1.00 74.75 217 GLY A O 1
ATOM 1727 N N . LYS A 1 218 ? 4.059 -5.840 -18.709 1.00 77.12 218 LYS A N 1
ATOM 1728 C CA . LYS A 1 218 ? 3.791 -7.267 -18.963 1.00 77.12 218 LYS A CA 1
ATOM 1729 C C . LYS A 1 218 ? 2.589 -7.824 -18.190 1.00 77.12 218 LYS A C 1
ATOM 1731 O O . LYS A 1 218 ? 2.138 -8.928 -18.481 1.00 77.12 218 LYS A O 1
ATOM 1736 N N . LEU A 1 219 ? 2.076 -7.086 -17.208 1.00 86.00 219 LEU A N 1
ATOM 1737 C CA . LEU A 1 219 ? 1.002 -7.544 -16.327 1.00 86.00 219 LEU A CA 1
ATOM 1738 C C . LEU A 1 219 ? -0.358 -7.284 -16.982 1.00 86.00 219 LEU A C 1
ATOM 1740 O O . LEU A 1 219 ? -0.923 -6.201 -16.864 1.00 86.00 219 LEU A O 1
ATOM 1744 N N . ASN A 1 220 ? -0.859 -8.277 -17.716 1.00 86.06 220 ASN A N 1
ATOM 1745 C CA . ASN A 1 220 ? -2.230 -8.280 -18.221 1.00 86.06 220 ASN A CA 1
ATOM 1746 C C . ASN A 1 220 ? -3.208 -8.799 -17.151 1.00 86.06 220 ASN A C 1
ATOM 1748 O O . ASN A 1 220 ? -2.793 -9.367 -16.142 1.00 86.06 220 ASN A O 1
ATOM 1752 N N . LYS A 1 221 ? -4.515 -8.631 -17.381 1.00 87.81 221 LYS A N 1
ATOM 1753 C CA . LYS A 1 221 ? -5.552 -9.034 -16.420 1.00 87.81 221 LYS A CA 1
ATOM 1754 C C . LYS A 1 221 ? -5.434 -10.504 -15.955 1.00 87.81 221 LYS A C 1
ATOM 1756 O O . LYS A 1 221 ? -5.386 -10.698 -14.746 1.00 87.81 221 LYS A O 1
ATOM 1761 N N . PRO A 1 222 ? -5.277 -11.515 -16.837 1.00 89.94 222 PRO A N 1
ATOM 1762 C CA . PRO A 1 222 ? -5.064 -12.900 -16.398 1.00 89.94 222 PRO A CA 1
ATOM 1763 C C . PRO A 1 222 ? -3.844 -13.099 -15.484 1.00 89.94 222 PRO A C 1
ATOM 1765 O O . PRO A 1 222 ? -3.913 -13.848 -14.514 1.00 89.94 222 PRO A O 1
ATOM 1768 N N . ALA A 1 223 ? -2.725 -12.425 -15.770 1.00 90.25 223 ALA A N 1
ATOM 1769 C CA . ALA A 1 223 ? -1.523 -12.501 -14.941 1.00 90.25 223 ALA A CA 1
ATOM 1770 C C . ALA A 1 223 ? -1.729 -11.846 -13.565 1.00 90.25 223 ALA A C 1
ATOM 1772 O O . ALA A 1 223 ? -1.245 -12.364 -12.560 1.00 90.25 223 ALA A O 1
ATOM 1773 N N . ILE A 1 224 ? -2.464 -10.732 -13.513 1.00 91.56 224 ILE A N 1
ATOM 1774 C CA . ILE A 1 224 ? -2.830 -10.055 -12.263 1.00 91.56 224 ILE A CA 1
ATOM 1775 C C . ILE A 1 224 ? -3.743 -10.952 -11.424 1.00 91.56 224 ILE A C 1
ATOM 1777 O O . ILE A 1 224 ? -3.446 -11.190 -10.259 1.00 91.56 224 ILE A O 1
ATOM 1781 N N . GLU A 1 225 ? -4.800 -11.509 -12.020 1.00 92.19 225 GLU A N 1
ATOM 1782 C CA . GLU A 1 225 ? -5.719 -12.436 -11.347 1.00 92.19 225 GLU A CA 1
ATOM 1783 C C . GLU A 1 225 ? -4.981 -13.659 -10.784 1.00 92.19 225 GLU A C 1
ATOM 1785 O O . GLU A 1 225 ? -5.230 -14.057 -9.646 1.00 92.19 225 GLU A O 1
ATOM 1790 N N . TYR A 1 226 ? -4.021 -14.208 -11.539 1.00 94.25 226 TYR A N 1
ATOM 1791 C CA . TYR A 1 226 ? -3.148 -15.281 -11.063 1.00 94.25 226 TYR A CA 1
ATOM 1792 C C . TYR A 1 226 ? -2.312 -14.861 -9.846 1.00 94.25 226 TYR A C 1
ATOM 1794 O O . TYR A 1 226 ? -2.336 -15.558 -8.833 1.00 94.25 226 TYR A O 1
ATOM 1802 N N . ILE A 1 227 ? -1.609 -13.720 -9.906 1.00 95.75 227 ILE A N 1
ATOM 1803 C CA . ILE A 1 227 ? -0.804 -13.233 -8.771 1.00 95.75 227 ILE A CA 1
ATOM 1804 C C . ILE A 1 227 ? -1.681 -13.018 -7.540 1.00 95.75 227 ILE A C 1
ATOM 1806 O O . ILE A 1 227 ? -1.316 -13.454 -6.453 1.00 95.75 227 ILE A O 1
ATOM 1810 N N . VAL A 1 228 ? -2.813 -12.330 -7.699 1.00 96.00 228 VAL A N 1
ATOM 1811 C CA . VAL A 1 228 ? -3.713 -11.999 -6.589 1.00 96.00 228 VAL A CA 1
ATOM 1812 C C . VAL A 1 228 ? -4.196 -13.277 -5.909 1.00 96.00 228 VAL A C 1
ATOM 1814 O O . VAL A 1 228 ? -4.089 -13.385 -4.691 1.00 96.00 228 VAL A O 1
ATOM 1817 N N . LYS A 1 229 ? -4.624 -14.276 -6.688 1.00 96.56 229 LYS A N 1
ATOM 1818 C CA . LYS A 1 229 ? -5.029 -15.577 -6.154 1.00 96.56 229 LYS A CA 1
ATOM 1819 C C . LYS A 1 229 ? -3.897 -16.279 -5.401 1.00 96.56 229 LYS A C 1
ATOM 1821 O O . LYS A 1 229 ? -4.092 -16.721 -4.277 1.00 96.56 229 LYS A O 1
ATOM 1826 N N . GLU A 1 230 ? -2.700 -16.334 -5.981 1.00 97.81 230 GLU A N 1
ATOM 1827 C CA . GLU A 1 230 ? -1.532 -16.956 -5.343 1.00 97.81 230 GLU A CA 1
ATOM 1828 C C . GLU A 1 230 ? -1.090 -16.242 -4.055 1.00 97.81 230 GLU A C 1
ATOM 1830 O O . GLU A 1 230 ? -0.540 -16.871 -3.148 1.00 97.81 230 GLU A O 1
ATOM 1835 N N . MET A 1 231 ? -1.299 -14.927 -3.972 1.00 97.88 231 MET A N 1
ATOM 1836 C CA . MET A 1 231 ? -1.048 -14.144 -2.763 1.00 97.88 231 MET A CA 1
ATOM 1837 C C . MET A 1 231 ? -2.131 -14.379 -1.705 1.00 97.88 231 MET A C 1
ATOM 1839 O O . MET A 1 231 ? -1.792 -14.510 -0.525 1.00 97.88 231 MET A O 1
ATOM 1843 N N . ASP A 1 232 ? -3.404 -14.463 -2.102 1.00 95.94 232 ASP A N 1
ATOM 1844 C CA . ASP A 1 232 ? -4.499 -14.800 -1.189 1.00 95.94 232 ASP A CA 1
ATOM 1845 C C . ASP A 1 232 ? -4.297 -16.206 -0.600 1.00 95.94 232 ASP A C 1
ATOM 1847 O O . ASP A 1 232 ? -4.286 -16.361 0.623 1.00 95.94 232 ASP A O 1
ATOM 1851 N N . ASP A 1 233 ? -4.063 -17.209 -1.454 1.00 96.44 233 ASP A N 1
ATOM 1852 C CA . ASP A 1 233 ? -3.889 -18.617 -1.069 1.00 96.44 233 ASP A CA 1
ATOM 1853 C C . ASP A 1 233 ? -2.704 -18.801 -0.105 1.00 96.44 233 ASP A C 1
ATOM 1855 O O . ASP A 1 233 ? -2.764 -19.604 0.829 1.00 96.44 233 ASP A O 1
ATOM 1859 N N . ALA A 1 234 ? -1.623 -18.038 -0.297 1.00 97.31 234 ALA A N 1
ATOM 1860 C CA . ALA A 1 234 ? -0.440 -18.112 0.556 1.00 97.31 234 ALA A CA 1
ATOM 1861 C C . ALA A 1 234 ? -0.612 -17.403 1.911 1.00 97.31 234 ALA A C 1
ATOM 1863 O O . ALA A 1 234 ? -0.045 -17.847 2.914 1.00 97.31 234 ALA A O 1
ATOM 1864 N N . PHE A 1 235 ? -1.336 -16.280 1.951 1.00 96.75 235 PHE A N 1
ATOM 1865 C CA . PHE A 1 235 ? -1.228 -15.337 3.069 1.00 96.75 235 PHE A CA 1
ATOM 1866 C C . PHE A 1 235 ? -2.556 -14.883 3.669 1.00 96.75 235 PHE A C 1
ATOM 1868 O O . PHE A 1 235 ? -2.600 -14.606 4.868 1.00 96.75 235 PHE A O 1
ATOM 1875 N N . PHE A 1 236 ? -3.633 -14.791 2.893 1.00 93.19 236 PHE A N 1
ATOM 1876 C CA . PHE A 1 236 ? -4.846 -14.118 3.352 1.00 93.19 236 PHE A CA 1
ATOM 1877 C C . PHE A 1 236 ? -5.494 -14.835 4.541 1.00 93.19 236 PHE A C 1
ATOM 1879 O O . PHE A 1 236 ? -5.655 -14.236 5.601 1.00 93.19 236 PHE A O 1
ATOM 1886 N N . GLU A 1 237 ? -5.766 -16.137 4.428 1.00 92.38 237 GLU A N 1
ATOM 1887 C CA . GLU A 1 237 ? -6.353 -16.917 5.531 1.00 92.38 237 GLU A CA 1
ATOM 1888 C C . GLU A 1 237 ? -5.413 -17.027 6.745 1.00 92.38 237 GLU A C 1
ATOM 1890 O O . GLU A 1 237 ? -5.864 -17.187 7.876 1.00 92.38 237 GLU A O 1
ATOM 1895 N N . ARG A 1 238 ? -4.096 -16.881 6.548 1.00 94.25 238 ARG A N 1
ATOM 1896 C CA . ARG A 1 238 ? -3.117 -16.865 7.646 1.00 94.25 238 ARG A CA 1
ATOM 1897 C C . ARG A 1 238 ? -3.199 -15.579 8.472 1.00 94.25 238 ARG A C 1
ATOM 1899 O O . ARG A 1 238 ? -3.029 -15.638 9.692 1.00 94.25 238 ARG A O 1
ATOM 1906 N N . PHE A 1 239 ? -3.412 -14.433 7.826 1.00 93.50 239 PHE A N 1
ATOM 1907 C CA . PHE A 1 239 ? -3.360 -13.122 8.482 1.00 93.50 239 PHE A CA 1
ATOM 1908 C C . PHE A 1 239 ? -4.736 -12.512 8.778 1.00 93.50 239 PHE A C 1
ATOM 1910 O O . PHE A 1 239 ? -4.824 -11.691 9.686 1.00 93.50 239 PHE A O 1
ATOM 1917 N N . ALA A 1 240 ? -5.793 -12.947 8.087 1.00 90.25 240 ALA A N 1
ATOM 1918 C CA . ALA A 1 240 ? -7.185 -12.537 8.296 1.00 90.25 240 ALA A CA 1
ATOM 1919 C C . ALA A 1 240 ? -8.157 -13.750 8.322 1.00 90.25 240 ALA A C 1
ATOM 1921 O O . ALA A 1 240 ? -9.114 -13.803 7.537 1.00 90.25 240 ALA A O 1
ATOM 1922 N N . PRO A 1 241 ? -7.943 -14.744 9.212 1.00 86.75 241 PRO A N 1
ATOM 1923 C CA . PRO A 1 241 ? -8.698 -16.003 9.216 1.00 86.75 241 PRO A CA 1
ATOM 1924 C C . PRO A 1 241 ? -10.190 -15.817 9.511 1.00 86.75 241 PRO A C 1
ATOM 1926 O O . PRO A 1 241 ? -11.036 -16.500 8.939 1.00 86.75 241 PRO A O 1
ATOM 1929 N N . GLU A 1 242 ? -10.551 -14.896 10.404 1.00 87.19 242 GLU A N 1
ATOM 1930 C CA . GLU A 1 242 ? -11.942 -14.735 10.813 1.00 87.19 242 GLU A CA 1
ATOM 1931 C C . GLU A 1 242 ? -12.640 -13.621 10.034 1.00 87.19 242 GLU A C 1
ATOM 1933 O O . GLU A 1 242 ? -12.116 -12.525 9.852 1.00 87.19 242 GLU A O 1
ATOM 1938 N N . LYS A 1 243 ? -13.903 -13.846 9.654 1.00 82.25 243 LYS A N 1
ATOM 1939 C CA . LYS A 1 243 ? -14.715 -12.843 8.943 1.00 82.25 243 LYS A CA 1
ATOM 1940 C C . LYS A 1 243 ? -14.851 -11.520 9.708 1.00 82.25 243 LYS A C 1
ATOM 1942 O O . LYS A 1 243 ? -15.023 -10.474 9.093 1.00 82.25 243 LYS A O 1
ATOM 1947 N N . LYS A 1 244 ? -14.803 -11.558 11.044 1.00 81.69 244 LYS A N 1
ATOM 1948 C CA . LYS A 1 244 ? -14.919 -10.364 11.897 1.00 81.69 244 LYS A CA 1
ATOM 1949 C C . LYS A 1 244 ? -13.691 -9.445 11.804 1.00 81.69 244 LYS A C 1
ATOM 1951 O O . LYS A 1 244 ? -13.827 -8.263 12.112 1.00 81.69 244 LYS A O 1
ATOM 1956 N N . ASP A 1 245 ? -12.559 -9.989 11.358 1.00 77.00 245 ASP A N 1
ATOM 1957 C CA . ASP A 1 245 ? -11.278 -9.292 11.211 1.00 77.00 245 ASP A CA 1
ATOM 1958 C C . ASP A 1 245 ? -11.110 -8.709 9.793 1.00 77.00 245 ASP A C 1
ATOM 1960 O O . ASP A 1 245 ? -10.078 -8.133 9.463 1.00 77.00 245 ASP A O 1
ATOM 1964 N N . ARG A 1 246 ? -12.135 -8.847 8.938 1.00 85.50 246 ARG A N 1
ATOM 1965 C CA . ARG A 1 246 ? -12.147 -8.377 7.549 1.00 85.50 246 ARG A CA 1
ATOM 1966 C C . ARG A 1 246 ? -13.049 -7.149 7.428 1.00 85.50 246 ARG A C 1
ATOM 1968 O O . ARG A 1 246 ? -14.243 -7.219 7.723 1.00 85.50 246 ARG A O 1
ATOM 1975 N N . THR A 1 247 ? -12.498 -6.026 6.981 1.00 84.88 247 THR A N 1
ATOM 1976 C CA . THR A 1 247 ? -13.264 -4.821 6.608 1.00 84.88 247 THR A CA 1
ATOM 1977 C C . THR A 1 247 ? -13.679 -4.877 5.139 1.00 84.88 247 THR A C 1
ATOM 1979 O O . THR A 1 247 ? -13.283 -5.792 4.409 1.00 84.88 247 THR A O 1
ATOM 1982 N N . LYS A 1 248 ? -14.466 -3.896 4.677 1.00 83.88 248 LYS A N 1
ATOM 1983 C CA . LYS A 1 248 ? -14.859 -3.768 3.262 1.00 83.88 248 LYS A CA 1
ATOM 1984 C C . LYS A 1 248 ? -13.672 -3.883 2.297 1.00 83.88 248 LYS A C 1
ATOM 1986 O O . LYS A 1 248 ? -13.787 -4.557 1.280 1.00 83.88 248 LYS A O 1
ATOM 1991 N N . TYR A 1 249 ? -12.547 -3.249 2.623 1.00 77.88 249 TYR A N 1
ATOM 1992 C CA . TYR A 1 249 ? -11.369 -3.169 1.748 1.00 77.88 249 TYR A CA 1
ATOM 1993 C C . TYR A 1 249 ? -10.301 -4.238 2.043 1.00 77.88 249 TYR A C 1
ATOM 1995 O O . TYR A 1 249 ? -9.235 -4.227 1.436 1.00 77.88 249 TYR A O 1
ATOM 2003 N N . ARG A 1 250 ? -10.581 -5.177 2.960 1.00 86.31 250 ARG A N 1
ATOM 2004 C CA . ARG A 1 250 ? -9.708 -6.317 3.307 1.00 86.31 250 ARG A CA 1
ATOM 2005 C C . ARG A 1 250 ? -10.422 -7.637 3.039 1.00 86.31 250 ARG A C 1
ATOM 2007 O O . ARG A 1 250 ? -10.569 -8.490 3.913 1.00 86.31 250 ARG A O 1
ATOM 2014 N N . GLN A 1 251 ? -10.933 -7.758 1.821 1.00 88.25 251 GLN A N 1
ATOM 2015 C CA . GLN A 1 251 ? -11.507 -8.989 1.286 1.00 88.25 251 GLN A CA 1
ATOM 2016 C C . GLN A 1 251 ? -10.475 -9.665 0.377 1.00 88.25 251 GLN A C 1
ATOM 2018 O O . GLN A 1 251 ? -9.672 -8.956 -0.234 1.00 88.25 251 GLN A O 1
ATOM 2023 N N . PRO A 1 252 ? -10.487 -11.006 0.263 1.00 91.88 252 PRO A N 1
ATOM 2024 C CA . PRO A 1 252 ? -9.587 -11.687 -0.654 1.00 91.88 252 PRO A CA 1
ATOM 2025 C C . PRO A 1 252 ? -9.904 -11.248 -2.084 1.00 91.88 252 PRO A C 1
ATOM 2027 O O . PRO A 1 252 ? -11.041 -10.890 -2.409 1.00 91.88 252 PRO A O 1
ATOM 2030 N N . GLY A 1 253 ? -8.904 -11.283 -2.951 1.00 91.19 253 GLY A N 1
ATOM 2031 C CA . GLY A 1 253 ? -9.060 -11.001 -4.369 1.00 91.19 253 GLY A CA 1
ATOM 2032 C C . GLY A 1 253 ? -9.020 -9.523 -4.731 1.00 91.19 253 GLY A C 1
ATOM 2033 O O . GLY A 1 253 ? -9.312 -9.172 -5.878 1.00 91.19 253 GLY A O 1
ATOM 2034 N N . PHE A 1 254 ? -8.736 -8.652 -3.761 1.00 90.06 254 PHE A N 1
ATOM 2035 C CA . PHE A 1 254 ? -8.796 -7.214 -3.954 1.00 90.06 254 PHE A CA 1
ATOM 2036 C C . PHE A 1 254 ? -7.462 -6.668 -4.468 1.00 90.06 254 PHE A C 1
ATOM 2038 O O . PHE A 1 254 ? -6.394 -6.903 -3.891 1.00 90.06 254 PHE A O 1
ATOM 2045 N N . PHE A 1 255 ? -7.534 -5.927 -5.571 1.00 91.25 255 PHE A N 1
ATOM 2046 C CA . PHE A 1 255 ? -6.392 -5.274 -6.188 1.00 91.25 255 PHE A CA 1
ATOM 2047 C C . PHE A 1 255 ? -6.811 -3.950 -6.829 1.00 91.25 255 PHE A C 1
ATOM 2049 O O . PHE A 1 255 ? -7.990 -3.739 -7.099 1.00 91.25 255 PHE A O 1
ATOM 2056 N N . GLU A 1 256 ? -5.843 -3.078 -7.086 1.00 87.94 256 GLU A N 1
ATOM 2057 C CA . GLU A 1 256 ? -6.056 -1.811 -7.784 1.00 87.94 256 GLU A CA 1
ATOM 2058 C C . GLU A 1 256 ? -5.066 -1.662 -8.942 1.00 87.94 256 GLU A C 1
ATOM 2060 O O . GLU A 1 256 ? -3.866 -1.895 -8.785 1.00 87.94 256 GLU A O 1
ATOM 2065 N N . LEU A 1 257 ? -5.555 -1.267 -10.118 1.00 88.31 257 LEU A N 1
ATOM 2066 C CA . LEU A 1 257 ? -4.706 -0.972 -11.271 1.00 88.31 257 LEU A CA 1
ATOM 2067 C C . LEU A 1 257 ? -3.999 0.373 -11.106 1.00 88.31 257 LEU A C 1
ATOM 2069 O O . LEU A 1 257 ? -4.608 1.376 -10.744 1.00 88.31 257 LEU A O 1
ATOM 2073 N N . LYS A 1 258 ? -2.707 0.415 -11.442 1.00 86.38 258 LYS A N 1
ATOM 2074 C CA . LYS A 1 258 ? -1.894 1.636 -11.414 1.00 86.38 258 LYS A CA 1
ATOM 2075 C C . LYS A 1 258 ? -1.192 1.852 -12.759 1.00 86.38 258 LYS A C 1
ATOM 2077 O O . LYS A 1 258 ? -0.935 0.891 -13.483 1.00 86.38 258 LYS A O 1
ATOM 2082 N N . PRO A 1 259 ? -0.776 3.088 -13.099 1.00 83.06 259 PRO A N 1
ATOM 2083 C CA . PRO A 1 259 ? -0.078 3.362 -14.363 1.00 83.06 259 PRO A CA 1
ATOM 2084 C C . PRO A 1 259 ? 1.214 2.554 -14.584 1.00 83.06 259 PRO A C 1
ATOM 2086 O O . PRO A 1 259 ? 1.676 2.425 -15.714 1.00 83.06 259 PRO A O 1
ATOM 2089 N N . TYR A 1 260 ? 1.812 2.036 -13.509 1.00 81.62 260 TYR A N 1
ATOM 2090 C CA . TYR A 1 260 ? 3.071 1.289 -13.514 1.00 81.62 260 TYR A CA 1
ATOM 2091 C C . TYR A 1 260 ? 2.895 -0.226 -13.283 1.00 81.62 260 TYR A C 1
ATOM 2093 O O . TYR A 1 260 ? 3.890 -0.956 -13.261 1.00 81.62 260 TYR A O 1
ATOM 2101 N N . GLY A 1 261 ? 1.664 -0.712 -13.084 1.00 90.44 261 GLY A N 1
ATOM 2102 C CA . GLY A 1 261 ? 1.390 -2.094 -12.693 1.00 90.44 261 GLY A CA 1
ATOM 2103 C C . GLY A 1 261 ? 0.087 -2.232 -11.906 1.00 90.44 261 GLY A C 1
ATOM 2104 O O . GLY A 1 261 ? -0.947 -1.726 -12.333 1.00 90.44 261 GLY A O 1
ATOM 2105 N N . PHE A 1 262 ? 0.118 -2.919 -10.767 1.00 93.31 262 PHE A N 1
ATOM 2106 C CA . PHE A 1 262 ? -1.047 -3.022 -9.884 1.00 93.31 262 PHE A CA 1
ATOM 2107 C C . PHE A 1 262 ? -0.642 -3.173 -8.416 1.00 93.31 262 PHE A C 1
ATOM 2109 O O . PHE A 1 262 ? 0.506 -3.487 -8.102 1.00 93.31 262 PHE A O 1
ATOM 2116 N N . GLU A 1 263 ? -1.600 -2.972 -7.524 1.00 94.12 263 GLU A N 1
ATOM 2117 C CA . GLU A 1 263 ? -1.457 -3.118 -6.080 1.00 94.12 263 GLU A CA 1
ATOM 2118 C C . GLU A 1 263 ? -2.342 -4.250 -5.585 1.00 94.12 263 GLU A C 1
ATOM 2120 O O . GLU A 1 263 ? -3.545 -4.245 -5.816 1.00 94.12 263 GLU A O 1
ATOM 2125 N N . TYR A 1 264 ? -1.762 -5.219 -4.888 1.00 95.50 264 TYR A N 1
ATOM 2126 C CA . TYR A 1 264 ? -2.509 -6.211 -4.124 1.00 95.50 264 TYR A CA 1
ATOM 2127 C C . TYR A 1 264 ? -2.868 -5.628 -2.753 1.00 95.50 264 TYR A C 1
ATOM 2129 O O . TYR A 1 264 ? -1.971 -5.157 -2.051 1.00 95.50 264 TYR A O 1
ATOM 2137 N N . ARG A 1 265 ? -4.155 -5.649 -2.370 1.00 93.19 265 ARG A N 1
ATOM 2138 C CA . ARG A 1 265 ? -4.686 -4.861 -1.236 1.00 93.19 265 ARG A CA 1
ATOM 2139 C C . ARG A 1 265 ? -5.403 -5.681 -0.152 1.00 93.19 265 ARG A C 1
ATOM 2141 O O . ARG A 1 265 ? -5.964 -5.102 0.781 1.00 93.19 265 ARG A O 1
ATOM 2148 N N . SER A 1 266 ? -5.390 -7.012 -0.246 1.00 91.62 266 SER A N 1
ATOM 2149 C CA . SER A 1 266 ? -6.141 -7.879 0.675 1.00 91.62 266 SER A CA 1
ATOM 2150 C C . SER A 1 266 ? -5.529 -7.993 2.082 1.00 91.62 266 SER A C 1
ATOM 2152 O O . SER A 1 266 ? -6.247 -8.339 3.018 1.00 91.62 266 SER A O 1
ATOM 2154 N N . LEU A 1 267 ? -4.223 -7.758 2.271 1.00 94.75 267 LEU A N 1
ATOM 2155 C CA . LEU A 1 267 ? -3.550 -8.077 3.541 1.00 94.75 267 LEU A CA 1
ATOM 2156 C C . LEU A 1 267 ? -3.748 -7.003 4.621 1.00 94.75 267 LEU A C 1
ATOM 2158 O O . LEU A 1 267 ? -3.673 -5.812 4.319 1.00 94.75 267 LEU A O 1
ATOM 2162 N N . PRO A 1 268 ? -3.933 -7.394 5.895 1.00 94.56 268 PRO A N 1
ATOM 2163 C CA . PRO A 1 268 ? -3.898 -6.456 7.011 1.00 94.56 268 PRO A CA 1
ATOM 2164 C C . PRO A 1 268 ? -2.454 -6.041 7.335 1.00 94.56 268 PRO A C 1
ATOM 2166 O O . PRO A 1 268 ? -1.539 -6.857 7.310 1.00 94.56 268 PRO A O 1
ATOM 2169 N N . ALA A 1 269 ? -2.232 -4.786 7.714 1.00 94.88 269 ALA A N 1
ATOM 2170 C CA . ALA A 1 269 ? -0.983 -4.343 8.328 1.00 94.88 269 ALA A CA 1
ATOM 2171 C C . ALA A 1 269 ? -1.078 -4.548 9.843 1.00 94.88 269 ALA A C 1
ATOM 2173 O O . ALA A 1 269 ? -1.370 -3.618 10.587 1.00 94.88 269 ALA A O 1
ATOM 2174 N N . ASN A 1 270 ? -0.864 -5.785 10.293 1.00 92.19 270 ASN A N 1
ATOM 2175 C CA . ASN A 1 270 ? -0.762 -6.158 11.708 1.00 92.19 270 ASN A CA 1
ATOM 2176 C C . ASN A 1 270 ? 0.637 -6.696 12.030 1.00 92.19 270 ASN A C 1
ATOM 2178 O O . ASN A 1 270 ? 1.417 -6.981 11.121 1.00 92.19 270 ASN A O 1
ATOM 2182 N N . SER A 1 271 ? 0.967 -6.880 13.312 1.00 92.88 271 SER A N 1
ATOM 2183 C CA . SER A 1 271 ? 2.312 -7.323 13.721 1.00 92.88 271 SER A CA 1
ATOM 2184 C C . SER A 1 271 ? 2.763 -8.609 13.019 1.00 92.88 271 SER A C 1
ATOM 2186 O O . SER A 1 271 ? 3.880 -8.664 12.511 1.00 92.88 271 SER A O 1
ATOM 2188 N N . LYS A 1 272 ? 1.876 -9.604 12.896 1.00 94.88 272 LYS A N 1
ATOM 2189 C CA . LYS A 1 272 ? 2.178 -10.882 12.229 1.00 94.88 272 LYS A CA 1
ATOM 2190 C C . LYS A 1 272 ? 2.517 -10.698 10.750 1.00 94.88 272 LYS A C 1
ATOM 2192 O O . LYS A 1 272 ? 3.426 -11.347 10.242 1.00 94.88 272 LYS A O 1
ATOM 2197 N N . THR A 1 273 ? 1.795 -9.819 10.062 1.00 96.06 273 THR A N 1
ATOM 2198 C CA . THR A 1 273 ? 2.028 -9.525 8.643 1.00 96.06 273 THR A CA 1
ATOM 2199 C C . THR A 1 273 ? 3.324 -8.732 8.470 1.00 96.06 273 THR A C 1
ATOM 2201 O O . THR A 1 273 ? 4.116 -9.021 7.575 1.00 96.06 273 THR A O 1
ATOM 2204 N N . MET A 1 274 ? 3.601 -7.795 9.381 1.00 96.88 274 MET A N 1
ATOM 2205 C CA . MET A 1 274 ? 4.832 -6.999 9.386 1.00 96.88 274 MET A CA 1
ATOM 2206 C C . MET A 1 274 ? 6.088 -7.838 9.663 1.00 96.88 274 MET A C 1
ATOM 2208 O O . MET A 1 274 ? 7.141 -7.599 9.072 1.00 96.88 274 MET A O 1
ATOM 2212 N N . GLU A 1 275 ? 5.987 -8.853 10.521 1.00 97.19 275 GLU A N 1
ATOM 2213 C CA . GLU A 1 275 ? 7.050 -9.842 10.745 1.00 97.19 275 GLU A CA 1
ATOM 2214 C C . GLU A 1 275 ? 7.279 -10.728 9.509 1.00 97.19 275 GLU A C 1
ATOM 2216 O O . GLU A 1 275 ? 8.406 -11.147 9.237 1.00 97.19 275 GLU A O 1
ATOM 2221 N N . ALA A 1 276 ? 6.229 -10.968 8.719 1.00 98.12 276 ALA A N 1
ATOM 2222 C CA . ALA A 1 276 ? 6.266 -11.793 7.515 1.00 98.12 276 ALA A CA 1
ATOM 2223 C C . ALA A 1 276 ? 6.663 -11.036 6.232 1.00 98.12 276 ALA A C 1
ATOM 2225 O O . ALA A 1 276 ? 6.693 -11.645 5.161 1.00 98.12 276 ALA A O 1
ATOM 2226 N N . LEU A 1 277 ? 7.021 -9.745 6.298 1.00 98.25 277 LEU A N 1
ATOM 2227 C CA . LEU A 1 277 ? 7.409 -8.963 5.112 1.00 98.25 277 LEU A CA 1
ATOM 2228 C C . LEU A 1 277 ? 8.477 -9.639 4.232 1.00 98.25 277 LEU A C 1
ATOM 2230 O O . LEU A 1 277 ? 8.306 -9.615 3.010 1.00 98.25 277 LEU A O 1
ATOM 2234 N N . PRO A 1 278 ? 9.543 -10.274 4.770 1.00 98.50 278 PRO A N 1
ATOM 2235 C CA . PRO A 1 278 ? 10.509 -10.983 3.932 1.00 98.50 278 PRO A CA 1
ATOM 2236 C C . PRO A 1 278 ? 9.897 -12.134 3.130 1.00 98.50 278 PRO A C 1
ATOM 2238 O O . PRO A 1 278 ? 10.236 -12.320 1.963 1.00 98.50 278 PRO A O 1
ATOM 2241 N N . GLU A 1 279 ? 8.981 -12.884 3.742 1.00 98.56 279 GLU A N 1
ATOM 2242 C CA . GLU A 1 279 ? 8.281 -14.011 3.123 1.00 98.56 279 GLU A CA 1
ATOM 2243 C C . GLU A 1 279 ? 7.321 -13.525 2.028 1.00 98.56 279 GLU A C 1
ATOM 2245 O O . GLU A 1 279 ? 7.390 -13.997 0.890 1.00 98.56 279 GLU A O 1
ATOM 2250 N N . ILE A 1 280 ? 6.499 -12.519 2.348 1.00 98.56 280 ILE A N 1
ATOM 2251 C CA . ILE A 1 280 ? 5.531 -11.893 1.435 1.00 98.56 280 ILE A CA 1
ATOM 2252 C C . ILE A 1 280 ? 6.249 -11.312 0.213 1.00 98.56 280 ILE A C 1
ATOM 2254 O O . ILE A 1 280 ? 5.901 -11.608 -0.931 1.00 98.56 280 ILE A O 1
ATOM 2258 N N . THR A 1 281 ? 7.311 -10.538 0.448 1.00 98.38 281 THR A N 1
ATOM 2259 C CA . THR A 1 281 ? 8.094 -9.899 -0.618 1.00 98.38 281 THR A CA 1
ATOM 2260 C C . THR A 1 281 ? 8.782 -10.941 -1.497 1.00 98.38 281 THR A C 1
ATOM 2262 O O . THR A 1 281 ? 8.820 -10.799 -2.719 1.00 98.38 281 THR A O 1
ATOM 2265 N N . LYS A 1 282 ? 9.312 -12.019 -0.904 1.00 98.50 282 LYS A N 1
ATOM 2266 C CA . LYS A 1 282 ? 9.919 -13.114 -1.666 1.00 98.50 282 LYS A CA 1
ATOM 2267 C C . LYS A 1 282 ? 8.901 -13.785 -2.590 1.00 98.50 282 LYS A C 1
ATOM 2269 O O . LYS A 1 282 ? 9.190 -13.913 -3.778 1.00 98.50 282 LYS A O 1
ATOM 2274 N N . LYS A 1 283 ? 7.715 -14.149 -2.085 1.00 98.38 283 LYS A N 1
ATOM 2275 C CA . LYS A 1 283 ? 6.637 -14.730 -2.908 1.00 98.38 283 LYS A CA 1
ATOM 2276 C C . LYS A 1 283 ? 6.251 -13.787 -4.051 1.00 98.38 283 LYS A C 1
ATOM 2278 O O . LYS A 1 283 ? 6.126 -14.248 -5.181 1.00 98.38 283 LYS A O 1
ATOM 2283 N N . ALA A 1 284 ? 6.159 -12.481 -3.797 1.00 98.06 284 ALA A N 1
ATOM 2284 C CA . ALA A 1 284 ? 5.868 -11.493 -4.835 1.00 98.06 284 ALA A CA 1
ATOM 2285 C C . ALA A 1 284 ? 6.904 -11.505 -5.981 1.00 98.06 284 ALA A C 1
ATOM 2287 O O . ALA A 1 284 ? 6.534 -11.568 -7.155 1.00 98.06 284 ALA A O 1
ATOM 2288 N N . PHE A 1 285 ? 8.205 -11.514 -5.663 1.00 97.94 285 PHE A N 1
ATOM 2289 C CA . PHE A 1 285 ? 9.257 -11.631 -6.682 1.00 97.94 285 PHE A CA 1
ATOM 2290 C C . PHE A 1 285 ? 9.244 -12.983 -7.404 1.00 97.94 285 PHE A C 1
ATOM 2292 O O . PHE A 1 285 ? 9.463 -13.020 -8.617 1.00 97.94 285 PHE A O 1
ATOM 2299 N N . ASP A 1 286 ? 8.987 -14.081 -6.689 1.00 97.44 286 ASP A N 1
ATOM 2300 C CA . ASP A 1 286 ? 8.905 -15.419 -7.280 1.00 97.44 286 ASP A CA 1
ATOM 2301 C C . ASP A 1 286 ? 7.761 -15.503 -8.311 1.00 97.44 286 ASP A C 1
ATOM 2303 O O . ASP A 1 286 ? 7.974 -16.018 -9.411 1.00 97.44 286 ASP A O 1
ATOM 2307 N N . LEU A 1 287 ? 6.599 -14.904 -8.019 1.00 96.12 287 LEU A N 1
ATOM 2308 C CA . LEU A 1 287 ? 5.464 -14.817 -8.947 1.00 96.12 287 LEU A CA 1
ATOM 2309 C C . LEU A 1 287 ? 5.781 -13.965 -10.187 1.00 96.12 287 LEU A C 1
ATOM 2311 O O . LEU A 1 287 ? 5.506 -14.378 -11.315 1.00 96.12 287 LEU A O 1
ATOM 2315 N N . LEU A 1 288 ? 6.430 -12.805 -10.019 1.00 94.31 288 LEU A N 1
ATOM 2316 C CA . LEU A 1 288 ? 6.867 -11.989 -11.162 1.00 94.31 288 LEU A CA 1
ATOM 2317 C C . LEU A 1 288 ? 7.885 -12.733 -12.037 1.00 94.31 288 LEU A C 1
ATOM 2319 O O . LEU A 1 288 ? 7.837 -12.652 -13.267 1.00 94.31 288 LEU A O 1
ATOM 2323 N N . LYS A 1 289 ? 8.799 -13.489 -11.419 1.00 93.50 289 LYS A N 1
ATOM 2324 C CA . LYS A 1 289 ? 9.772 -14.321 -12.135 1.00 93.50 289 LYS A CA 1
ATOM 2325 C C . LYS A 1 289 ? 9.091 -15.437 -12.923 1.00 93.50 289 LYS A C 1
ATOM 2327 O O . LYS A 1 289 ? 9.565 -15.766 -14.007 1.00 93.50 289 LYS A O 1
ATOM 2332 N N . GLU A 1 290 ? 8.026 -16.026 -12.390 1.00 91.81 290 GLU A N 1
ATOM 2333 C CA . GLU A 1 290 ? 7.237 -17.040 -13.085 1.00 91.81 290 GLU A CA 1
ATOM 2334 C C . GLU A 1 290 ? 6.544 -16.467 -14.322 1.00 91.81 290 GLU A C 1
ATOM 2336 O O . GLU A 1 290 ? 6.732 -17.005 -15.412 1.00 91.81 290 GLU A O 1
ATOM 2341 N N . ILE A 1 291 ? 5.842 -15.340 -14.180 1.00 87.81 291 ILE A N 1
ATOM 2342 C CA . ILE A 1 291 ? 5.167 -14.663 -15.299 1.00 87.81 291 ILE A CA 1
ATOM 2343 C C . ILE A 1 291 ? 6.157 -14.294 -16.403 1.00 87.81 291 ILE A C 1
ATOM 2345 O O . ILE A 1 291 ? 5.858 -14.448 -17.580 1.00 87.81 291 ILE A O 1
ATOM 2349 N N . ASN A 1 292 ? 7.369 -13.874 -16.039 1.00 83.50 292 ASN A N 1
ATOM 2350 C CA . ASN A 1 292 ? 8.396 -13.491 -17.005 1.00 83.50 292 ASN A CA 1
ATOM 2351 C C . ASN A 1 292 ? 8.970 -14.640 -17.840 1.00 83.50 292 ASN A C 1
ATOM 2353 O O . ASN A 1 292 ? 9.694 -14.363 -18.800 1.00 83.50 292 ASN A O 1
ATOM 2357 N N . LYS A 1 293 ? 8.702 -15.902 -17.483 1.00 82.00 293 LYS A N 1
ATOM 2358 C CA . LYS A 1 293 ? 9.091 -17.055 -18.311 1.00 82.00 293 LYS A CA 1
ATOM 2359 C C . LYS A 1 293 ? 8.237 -17.175 -19.574 1.00 82.00 293 LYS A C 1
ATOM 2361 O O . LYS A 1 293 ? 8.664 -17.863 -20.500 1.00 82.00 293 LYS A O 1
ATOM 2366 N N . TYR A 1 294 ? 7.075 -16.525 -19.590 1.00 68.06 294 TYR A N 1
ATOM 2367 C CA . TYR A 1 294 ? 6.101 -16.533 -20.676 1.00 68.06 294 TYR A CA 1
ATOM 2368 C C . TYR A 1 294 ? 6.038 -15.156 -21.380 1.00 68.06 294 TYR A C 1
ATOM 2370 O O . TYR A 1 294 ? 5.609 -15.145 -22.552 1.00 68.06 294 TYR A O 1
#

Foldseek 3Di:
DKQKKKWKKKKWFKAALVRDTAFPPPPADDDLQRRIGMQTFDIDRDLVRRVVRSVVSVVVVVVPDDPNMDIGQFLKDWDFPVRSVVRVVVHDVVVVVVQQPDQAFLVRDGLVPFFQFDDDPNDGGTGMDFMWMKMFIFIKDKDKDWDWAWDWDKDKAFDPDDPVVVVLVPDDDPVPDPPPDPVVVVSVVCNVVPRDIDTDIDTPDTDDTDIDMDIDTLDDPVLLQVLQVLLCVVPQCVQQVDPVSAHSQQDRRDKAADPRGIMRINHGRDPVVVVCSSVSSVSSSVSSVVSVVD

Sequence (294 aa):
MITSKVGLEAEFLLINDKGEKIIPPSSWDRDGFPLLGEIRGKEGKTVTETIIQFKAKEMEIVENLRKGHTILMADVEQVKLALYKKANKEINWEDKNAQEEEIKNIYGTDISEFSDQVVKGNKIQGIRISCGLHVHFSCEDFKKYTYDKEVYRQVILPIGLGEAGLIADKGYKADDIPAKDPFTLSQRLAKELLSPSIFLYAREGYTKEKTLTARAGKLNKPAIEYIVKEMDDAFFERFAPEKKDRTKYRQPGFFELKPYGFEYRSLPANSKTMEALPEITKKAFDLLKEINKY

Secondary structure (DSSP, 8-state):
-EEEEEEEEEEEEEE-TTS-EEPPPTTS-B-SSTTEEEEEPPPBSSHHHHHHHHHHHHHHHHHTSPTT-EEE--SSEEEEHHHHHHHGGGS-HHHHHHHTT--B-TT--BGGG---EEEETTEEEEEEE-PEEEEEEEEEEEEEEEEEEEEEEEEEEE-PPPHHHHHHHHS--GGGS-TT-THHHHHHHHHHHS--EEEEEEEEEEEEEEEEEEEEE---HHHHHHHHHHHIIIIIHHHS-SGGG--TT--TT-EEEETTEEEEEEEE-SHHHHHTHHHHHHHHHHHHHHHTT-

Radius of gyration: 31.47 Å; chains: 1; bounding box: 57×84×80 Å